Protein AF-A0A9D5QMK3-F1 (afdb_monomer)

Nearest PDB structures (foldseek):
  8wwy-assembly2_D  TM=7.711E-01  e=1.111E-04  Mus musculus
  4zgi-assembly1_A-2  TM=7.295E-01  e=1.798E-04  Homo sapiens
  6l9u-assembly1_A-2  TM=8.092E-01  e=8.947E-04  Mus musculus
  6l9v-assembly1_A  TM=8.114E-01  e=1.448E-03  Mus musculus

Mean predicted aligned error: 17.86 Å

Solvent-accessible surface area (backbone atoms only — not comparable to full-atom values): 13050 Å² total; per-residue (Å²): 130,73,63,58,43,46,31,31,39,85,87,78,60,49,78,42,82,39,75,60,53,95,69,48,68,81,36,70,48,66,37,90,86,76,67,52,71,40,54,41,75,77,40,49,77,53,85,81,78,89,69,93,75,79,84,82,82,90,76,85,82,82,90,81,82,85,86,82,88,83,90,82,85,85,86,87,87,84,90,77,85,82,76,90,79,79,81,82,77,67,93,85,67,82,69,87,76,72,45,36,27,37,37,30,74,83,80,68,49,73,45,78,47,59,84,38,83,37,30,33,15,28,61,51,95,88,34,86,30,80,41,60,41,84,47,89,83,58,75,64,39,39,40,59,34,37,34,40,39,31,44,67,49,100,84,68,48,82,44,39,34,38,30,43,67,46,77,89,56,64,72,33,26,51,69,86,42,77,64,50,56,91,44,74,43,78,55,58,72,72,42,41,38,40,44,71,70,47,44,31,28,38,43,69,111

Radius of gyration: 22.75 Å; Cα contacts (8 Å, |Δi|>4): 339; chains: 1; bounding box: 55×62×52 Å

Secondary structure (DSSP, 8-state):
--SEEEEE-TTT-PEEEEE--TTGGGSEEE-TTT--EEEGGGSEEP-------PPPPP-PPP----PPP---PPPP----PPPSS-PPPPTT---S---EEEEETTT--EEEPPSEEEEEEE--TT---SEEE--TT--SS-SS-EEEEEEE-TTS-EEEEEEESSTTPPP-EETTEEP-TT--EEE-TT-EEEETTEEEEEEE-

pLDDT: mean 74.18, std 22.31, range [26.72, 98.19]

Structure (mmCIF, N/CA/C/O backbone):
data_AF-A0A9D5QMK3-F1
#
_entry.id   AF-A0A9D5QMK3-F1
#
loop_
_atom_site.group_PDB
_atom_site.id
_atom_site.type_symbol
_atom_site.label_atom_id
_atom_site.label_alt_id
_atom_site.label_comp_id
_atom_site.label_asym_id
_atom_site.label_entity_id
_atom_site.label_seq_id
_atom_site.pdbx_PDB_ins_code
_atom_site.Cartn_x
_atom_site.Cartn_y
_atom_site.Cartn_z
_atom_site.occupancy
_atom_site.B_iso_or_equiv
_atom_site.auth_seq_id
_atom_site.auth_comp_id
_atom_site.auth_asym_id
_atom_site.auth_atom_id
_atom_site.pdbx_PDB_model_num
ATOM 1 N N . MET A 1 1 ? 30.215 -30.402 10.734 1.00 49.25 1 MET A N 1
ATOM 2 C CA . MET A 1 1 ? 29.641 -30.232 9.379 1.00 49.25 1 MET A CA 1
ATOM 3 C C . MET A 1 1 ? 28.370 -29.418 9.518 1.00 49.25 1 MET A C 1
ATOM 5 O O . MET A 1 1 ? 27.617 -29.691 10.443 1.00 49.25 1 MET A O 1
ATOM 9 N N . ASN A 1 2 ? 28.145 -28.417 8.666 1.00 59.44 2 ASN A N 1
ATOM 10 C CA . ASN A 1 2 ? 26.924 -27.612 8.738 1.00 59.44 2 ASN A CA 1
ATOM 11 C C . ASN A 1 2 ? 25.742 -28.468 8.264 1.00 59.44 2 ASN A C 1
ATOM 13 O O . ASN A 1 2 ? 25.716 -28.885 7.106 1.00 59.44 2 ASN A O 1
ATOM 17 N N . GLU A 1 3 ? 24.797 -28.748 9.164 1.00 76.25 3 GLU A N 1
ATOM 18 C CA . GLU A 1 3 ? 2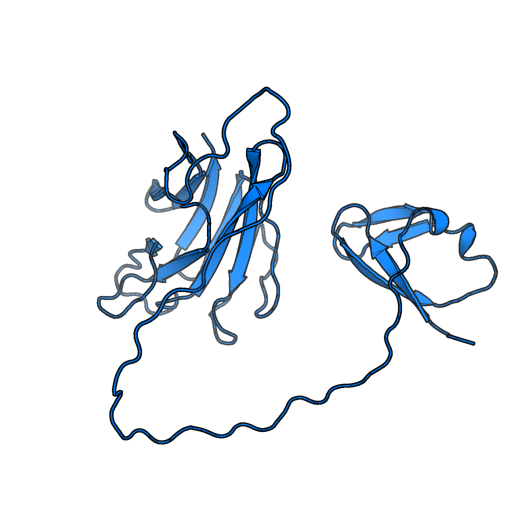3.597 -29.559 8.898 1.00 76.25 3 GLU A CA 1
ATOM 19 C C . GLU A 1 3 ? 22.624 -28.864 7.929 1.00 76.25 3 GLU A C 1
ATOM 21 O O . GLU A 1 3 ? 21.796 -29.514 7.293 1.00 76.25 3 GLU A O 1
ATOM 26 N N . PHE A 1 4 ? 22.762 -27.548 7.756 1.00 78.12 4 PHE A N 1
ATOM 27 C CA . PHE A 1 4 ? 21.916 -26.731 6.895 1.00 78.12 4 PHE A CA 1
ATOM 28 C C . PHE A 1 4 ? 22.755 -25.793 6.018 1.00 78.12 4 PHE A C 1
ATOM 30 O O . PHE A 1 4 ? 23.781 -25.265 6.451 1.00 78.12 4 PHE A O 1
ATOM 37 N N . ILE A 1 5 ? 22.301 -25.579 4.784 1.00 82.31 5 ILE A N 1
ATOM 38 C CA . ILE A 1 5 ? 22.872 -24.680 3.777 1.00 82.31 5 ILE A CA 1
ATOM 39 C C . ILE A 1 5 ? 21.842 -23.591 3.480 1.00 82.31 5 ILE A C 1
ATOM 41 O O . ILE A 1 5 ? 20.661 -23.885 3.307 1.00 82.31 5 ILE A O 1
ATOM 45 N N . GLN A 1 6 ? 22.283 -22.335 3.397 1.00 82.56 6 GLN A N 1
ATOM 46 C CA . GLN A 1 6 ? 21.431 -21.221 2.988 1.00 82.56 6 GLN A CA 1
ATOM 47 C C . GLN A 1 6 ? 21.664 -20.867 1.518 1.00 82.56 6 GLN A C 1
ATOM 49 O O . GLN A 1 6 ? 22.776 -20.531 1.110 1.00 82.56 6 GLN A O 1
ATOM 54 N N . LYS A 1 7 ? 20.595 -20.919 0.725 1.00 83.88 7 LYS A N 1
ATOM 55 C CA . LYS A 1 7 ? 20.598 -20.632 -0.712 1.00 83.88 7 LYS A CA 1
ATOM 56 C C . LYS A 1 7 ? 19.618 -19.514 -1.038 1.00 83.88 7 LYS A C 1
ATOM 58 O O . LYS A 1 7 ? 18.516 -19.484 -0.505 1.00 83.88 7 LYS A O 1
ATOM 63 N N . LYS A 1 8 ? 19.972 -18.604 -1.941 1.00 82.25 8 LYS A N 1
ATOM 64 C CA . LYS A 1 8 ? 19.073 -17.537 -2.396 1.00 82.25 8 LYS A CA 1
ATOM 65 C C . LYS A 1 8 ? 18.265 -17.991 -3.613 1.00 82.25 8 LYS A C 1
ATOM 67 O O . LYS A 1 8 ? 18.840 -18.432 -4.607 1.00 82.25 8 LYS A O 1
ATOM 72 N N . CYS A 1 9 ? 16.944 -17.831 -3.561 1.00 81.62 9 CYS A N 1
ATOM 73 C CA . CYS A 1 9 ? 16.065 -18.075 -4.700 1.00 81.62 9 CYS A CA 1
ATOM 74 C C . CYS A 1 9 ? 16.403 -17.111 -5.858 1.00 81.62 9 CYS A C 1
ATOM 76 O O . CYS A 1 9 ? 16.433 -15.899 -5.628 1.00 81.62 9 CYS A O 1
ATOM 78 N N . PRO A 1 10 ? 16.602 -17.607 -7.094 1.00 78.50 10 PRO A N 1
ATOM 79 C CA . PRO A 1 10 ? 16.931 -16.761 -8.243 1.00 78.50 10 PRO A CA 1
ATOM 80 C C . PRO A 1 10 ? 15.839 -15.756 -8.627 1.00 78.50 10 PRO A C 1
ATOM 82 O O . PRO A 1 10 ? 16.165 -14.648 -9.038 1.00 78.50 10 PRO A O 1
ATOM 85 N N . THR A 1 11 ? 14.561 -16.116 -8.464 1.00 76.31 11 THR A N 1
ATOM 86 C CA . THR A 1 11 ? 13.443 -15.267 -8.918 1.00 76.31 11 THR A CA 1
ATOM 87 C C . THR A 1 11 ? 12.970 -14.293 -7.852 1.00 76.31 11 THR A C 1
ATOM 89 O O . THR A 1 11 ? 12.769 -13.122 -8.144 1.00 76.31 11 THR A O 1
ATOM 92 N N . CYS A 1 12 ? 12.789 -14.745 -6.607 1.00 65.06 12 CYS A N 1
ATOM 93 C CA . CYS A 1 12 ? 12.224 -13.891 -5.555 1.00 65.06 12 CYS A CA 1
ATOM 94 C C . CYS A 1 12 ? 13.244 -13.450 -4.501 1.00 65.06 12 CYS A C 1
ATOM 96 O O . CYS A 1 12 ? 12.904 -12.716 -3.579 1.00 65.06 12 CYS A O 1
ATOM 98 N N . GLY A 1 13 ? 14.488 -13.929 -4.581 1.00 76.31 13 GLY A N 1
ATOM 99 C CA . GLY A 1 13 ? 15.546 -13.551 -3.650 1.00 76.31 13 GLY A CA 1
ATOM 100 C C . GLY A 1 13 ? 15.394 -14.084 -2.222 1.00 76.31 13 GLY A C 1
ATOM 101 O O . GLY A 1 13 ? 16.212 -13.724 -1.378 1.00 76.31 13 GLY A O 1
ATOM 102 N N . ALA A 1 14 ? 14.396 -14.931 -1.945 1.00 77.56 14 ALA A N 1
ATOM 103 C CA . ALA A 1 14 ? 14.196 -15.541 -0.632 1.00 77.56 14 ALA A CA 1
ATOM 104 C C . ALA A 1 14 ? 15.400 -16.402 -0.226 1.00 77.56 14 ALA A C 1
ATOM 106 O O . ALA A 1 14 ? 15.934 -17.142 -1.052 1.00 77.56 14 ALA A O 1
ATOM 107 N N . ILE A 1 15 ? 15.805 -16.325 1.043 1.00 82.94 15 ILE A N 1
ATOM 108 C CA . ILE A 1 15 ? 16.847 -17.190 1.603 1.00 82.94 15 ILE A CA 1
ATOM 109 C C . ILE A 1 15 ? 16.185 -18.495 2.050 1.00 82.94 15 ILE A C 1
ATOM 111 O O . ILE A 1 15 ? 15.322 -18.501 2.923 1.00 82.94 15 ILE A O 1
ATOM 115 N N . LEU A 1 16 ? 16.580 -19.592 1.419 1.00 82.06 16 LEU A N 1
ATOM 116 C CA . LEU A 1 16 ? 16.107 -20.944 1.666 1.00 82.06 16 LEU A CA 1
ATOM 117 C C . LEU A 1 16 ? 17.115 -21.659 2.556 1.00 82.06 16 LEU A C 1
ATOM 119 O O . LEU A 1 16 ? 18.275 -21.806 2.174 1.00 82.06 16 LEU A O 1
ATOM 123 N N . THR A 1 17 ? 16.671 -22.116 3.723 1.00 83.00 17 THR A N 1
ATOM 124 C CA . THR A 1 17 ? 17.460 -22.988 4.598 1.00 83.00 17 THR A CA 1
ATOM 125 C C . THR A 1 17 ? 17.171 -24.435 4.218 1.00 83.00 17 THR A C 1
ATOM 127 O O . THR A 1 17 ? 16.063 -24.924 4.420 1.00 83.00 17 THR A O 1
ATOM 130 N N . ILE A 1 18 ? 18.156 -25.112 3.637 1.00 78.75 18 ILE A N 1
ATOM 131 C CA . ILE A 1 18 ? 18.031 -26.453 3.063 1.00 78.75 18 ILE A CA 1
ATOM 132 C C . ILE A 1 18 ? 18.914 -27.406 3.865 1.00 78.75 18 ILE A C 1
ATOM 134 O O . ILE A 1 18 ? 20.047 -27.066 4.196 1.00 78.75 18 ILE A O 1
ATOM 138 N N . ARG A 1 19 ? 18.424 -28.605 4.187 1.00 77.50 19 ARG A N 1
ATOM 139 C CA . ARG A 1 19 ? 19.219 -29.600 4.918 1.00 77.50 19 ARG A CA 1
ATOM 140 C C . ARG A 1 19 ? 20.364 -30.115 4.043 1.00 77.50 19 ARG A C 1
ATOM 142 O O . ARG A 1 19 ? 20.148 -30.477 2.894 1.00 77.50 19 ARG A O 1
ATOM 149 N N . ASN A 1 20 ? 21.576 -30.146 4.579 1.00 77.25 20 ASN A N 1
ATOM 150 C CA . ASN A 1 20 ? 22.763 -30.614 3.875 1.00 77.25 20 ASN A CA 1
ATOM 151 C C . ASN A 1 20 ? 22.777 -32.150 3.846 1.00 77.25 20 ASN A C 1
ATOM 153 O O . ASN A 1 20 ? 23.071 -32.787 4.856 1.00 77.25 20 ASN A O 1
ATOM 157 N N . GLN A 1 21 ? 22.419 -32.746 2.708 1.00 78.12 21 GLN A N 1
ATOM 158 C CA . GLN A 1 21 ? 22.391 -34.198 2.515 1.00 78.12 21 GLN A CA 1
ATOM 159 C C . GLN A 1 21 ? 23.262 -34.595 1.318 1.00 78.12 21 GLN A C 1
ATOM 161 O O . GLN A 1 21 ? 23.357 -33.863 0.328 1.00 78.12 21 GLN A O 1
ATOM 166 N N . ALA A 1 22 ? 23.904 -35.764 1.395 1.00 70.19 22 ALA A N 1
ATOM 167 C CA . ALA A 1 22 ? 24.699 -36.294 0.291 1.00 70.19 22 ALA A CA 1
ATOM 168 C C . ALA A 1 22 ? 23.817 -36.471 -0.960 1.00 70.19 22 ALA A C 1
ATOM 170 O O . ALA A 1 22 ? 22.744 -37.062 -0.885 1.00 70.19 22 ALA A O 1
ATOM 171 N N . GLY A 1 23 ? 24.252 -35.924 -2.100 1.00 68.31 23 GLY A N 1
ATOM 172 C CA . GLY A 1 23 ? 23.495 -35.958 -3.359 1.00 68.31 23 GLY A CA 1
ATOM 173 C C . GLY A 1 23 ? 22.561 -34.766 -3.611 1.00 68.31 23 GLY A C 1
ATOM 174 O O . GLY A 1 23 ? 21.977 -34.691 -4.689 1.00 68.31 23 GLY A O 1
ATOM 175 N N . ILE A 1 24 ? 22.464 -33.789 -2.698 1.00 71.62 24 ILE A N 1
ATOM 176 C CA . ILE A 1 24 ? 21.578 -32.619 -2.871 1.00 71.62 24 ILE A CA 1
ATOM 177 C C . ILE A 1 24 ? 21.921 -31.734 -4.078 1.00 71.62 24 ILE A C 1
ATOM 179 O O . ILE A 1 24 ? 21.080 -31.007 -4.588 1.00 71.62 24 ILE A O 1
ATOM 183 N N . GLN A 1 25 ? 23.148 -31.827 -4.587 1.00 68.19 25 GLN A N 1
ATOM 184 C CA . GLN A 1 25 ? 23.568 -31.104 -5.791 1.00 68.19 25 GLN A CA 1
ATOM 185 C C . GLN A 1 25 ? 22.768 -31.532 -7.038 1.00 68.19 25 GLN A C 1
ATOM 187 O O . GLN A 1 25 ? 22.618 -30.745 -7.967 1.00 68.19 25 GLN A O 1
ATOM 192 N N . ASN A 1 26 ? 22.200 -32.744 -7.036 1.00 71.19 26 ASN A N 1
ATOM 193 C CA . ASN A 1 26 ? 21.411 -33.281 -8.147 1.00 71.19 26 ASN A CA 1
ATOM 194 C C . ASN A 1 26 ? 19.897 -33.155 -7.924 1.00 71.19 26 ASN A C 1
ATOM 196 O O . ASN A 1 26 ? 19.119 -33.660 -8.732 1.00 71.19 26 ASN A O 1
ATOM 200 N N . THR A 1 27 ? 19.461 -32.517 -6.834 1.00 72.31 27 THR A N 1
ATOM 201 C CA . THR A 1 27 ? 18.039 -32.351 -6.532 1.00 72.31 27 THR A CA 1
ATOM 202 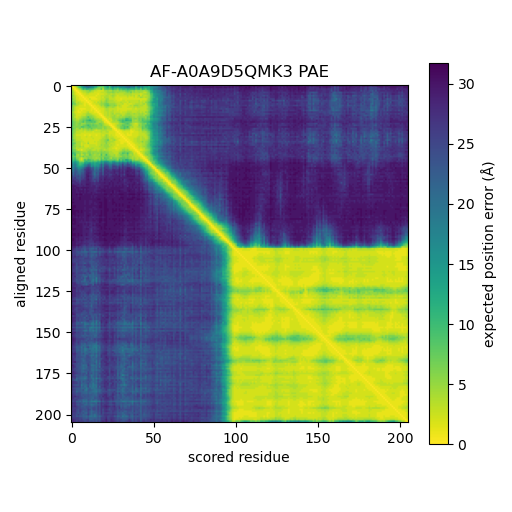C C . THR A 1 27 ? 17.548 -30.952 -6.886 1.00 72.31 27 THR A C 1
ATOM 204 O O . THR A 1 27 ? 18.305 -29.985 -7.027 1.00 72.31 27 THR A O 1
ATOM 207 N N . THR A 1 28 ? 16.236 -30.846 -7.064 1.00 79.00 28 THR A N 1
ATOM 208 C CA . THR A 1 28 ? 15.550 -29.575 -7.259 1.00 79.00 28 THR A CA 1
ATOM 209 C C . THR A 1 28 ? 14.990 -29.057 -5.943 1.00 79.00 28 THR A C 1
ATOM 211 O O . THR A 1 28 ? 14.493 -29.824 -5.121 1.00 79.00 28 THR A O 1
ATOM 214 N N . VAL A 1 29 ? 15.015 -27.742 -5.771 1.00 81.50 29 VAL A N 1
ATOM 215 C CA . VAL A 1 29 ? 14.504 -27.040 -4.598 1.00 81.50 29 VAL A CA 1
ATOM 216 C C . VAL A 1 29 ? 13.381 -26.114 -5.036 1.00 81.50 29 VAL A C 1
ATOM 218 O O . VAL A 1 29 ? 13.581 -25.211 -5.855 1.00 81.50 29 VAL A O 1
ATOM 221 N N . THR A 1 30 ? 12.201 -26.324 -4.465 1.00 79.88 30 THR A N 1
ATOM 222 C CA . THR A 1 30 ? 11.047 -25.448 -4.654 1.00 79.88 30 THR A CA 1
ATOM 223 C C . THR A 1 30 ? 11.096 -24.319 -3.639 1.00 79.88 30 THR A C 1
ATOM 225 O O . THR A 1 30 ? 11.227 -24.535 -2.434 1.00 79.88 30 THR A O 1
ATOM 228 N N . CYS A 1 31 ? 11.006 -23.087 -4.124 1.00 76.31 31 CYS A N 1
ATOM 229 C CA . CYS A 1 31 ? 10.925 -21.929 -3.256 1.00 76.31 31 CYS A CA 1
ATOM 230 C C . CYS A 1 31 ? 9.516 -21.848 -2.640 1.00 76.31 31 CYS A C 1
ATOM 232 O O . CYS A 1 31 ? 8.565 -21.675 -3.394 1.00 76.31 31 CYS A O 1
ATOM 234 N N . PRO A 1 32 ? 9.342 -21.873 -1.307 1.00 79.62 32 PRO A N 1
ATOM 235 C CA . PRO A 1 32 ? 8.023 -21.741 -0.681 1.00 79.62 32 PRO A CA 1
ATOM 236 C C . PRO A 1 32 ? 7.427 -20.332 -0.837 1.00 79.62 32 PRO A C 1
ATOM 238 O O . PRO A 1 32 ? 6.258 -20.120 -0.543 1.00 79.62 32 PRO A O 1
ATOM 241 N N . VAL A 1 33 ? 8.232 -19.356 -1.279 1.00 74.06 33 VAL A N 1
ATOM 242 C CA . VAL A 1 33 ? 7.802 -17.962 -1.459 1.00 74.06 33 VAL A CA 1
ATOM 243 C C . VAL A 1 33 ? 7.224 -17.728 -2.853 1.00 74.06 33 VAL A C 1
ATOM 245 O O . VAL A 1 33 ? 6.186 -17.093 -2.983 1.00 74.06 33 VAL A O 1
ATOM 248 N N 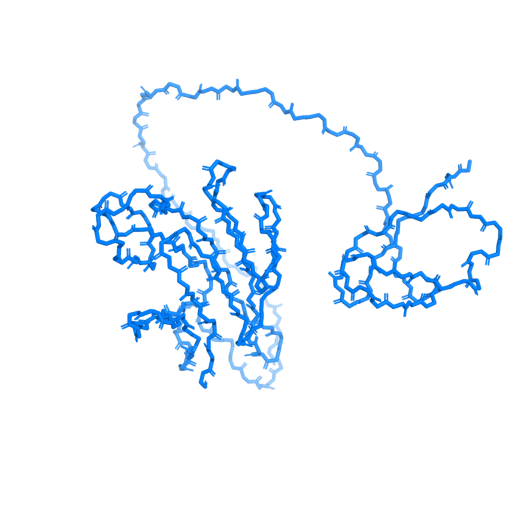. CYS A 1 34 ? 7.880 -18.231 -3.902 1.00 68.75 34 CYS A N 1
ATOM 249 C CA . CYS A 1 34 ? 7.430 -18.027 -5.285 1.00 68.75 34 CYS A CA 1
ATOM 250 C C . CYS A 1 34 ? 6.957 -19.302 -5.988 1.00 68.75 34 CYS A C 1
ATOM 252 O O . CYS A 1 34 ? 6.592 -19.233 -7.153 1.00 68.75 34 CYS A O 1
ATOM 254 N N . HIS A 1 35 ? 6.987 -20.452 -5.314 1.00 82.50 35 HIS A N 1
ATOM 255 C CA . HIS A 1 35 ? 6.612 -21.782 -5.821 1.00 82.50 35 HIS A CA 1
ATOM 256 C C . HIS A 1 35 ? 7.391 -22.279 -7.049 1.00 82.50 35 HIS A C 1
ATOM 258 O O . HIS A 1 35 ? 7.213 -23.411 -7.490 1.00 82.50 35 HIS A O 1
ATOM 264 N N . ASN A 1 36 ? 8.328 -21.484 -7.559 1.00 67.25 36 ASN A N 1
ATOM 265 C CA . ASN A 1 36 ? 9.223 -21.897 -8.624 1.00 67.25 36 ASN A CA 1
ATOM 266 C C . ASN A 1 36 ? 10.257 -22.900 -8.112 1.00 67.25 36 ASN A C 1
ATOM 268 O O . ASN A 1 36 ? 10.783 -22.783 -6.998 1.00 67.25 36 ASN A O 1
ATOM 272 N N . THR A 1 37 ? 10.572 -23.860 -8.971 1.00 79.94 37 THR A N 1
ATOM 273 C CA . THR A 1 37 ? 11.477 -24.969 -8.680 1.00 79.94 37 THR A CA 1
ATOM 274 C C . THR A 1 37 ? 12.766 -24.801 -9.473 1.00 79.94 37 THR A C 1
ATOM 276 O O . THR A 1 37 ? 12.718 -24.527 -10.669 1.00 79.94 37 THR A O 1
ATOM 279 N N . TYR A 1 38 ? 13.914 -24.953 -8.809 1.00 80.38 38 TYR A N 1
ATOM 280 C CA . TYR A 1 38 ? 15.231 -24.768 -9.430 1.00 80.38 38 TYR A CA 1
ATOM 281 C C . TYR A 1 38 ? 16.176 -25.915 -9.078 1.00 80.38 38 TYR A C 1
ATOM 283 O O . TYR A 1 38 ? 16.116 -26.415 -7.953 1.00 80.38 38 TYR A O 1
ATOM 291 N N . PRO A 1 39 ? 17.099 -26.296 -9.975 1.00 77.25 39 PRO A N 1
ATOM 292 C CA . PRO A 1 39 ? 18.224 -27.157 -9.627 1.00 77.25 39 PRO A CA 1
ATOM 293 C C . PRO A 1 39 ? 19.077 -26.517 -8.523 1.00 77.25 39 PRO A C 1
ATOM 295 O O . PRO A 1 39 ? 19.415 -25.333 -8.611 1.00 77.25 39 PRO A O 1
ATOM 298 N N . PHE A 1 40 ? 19.463 -27.288 -7.503 1.00 75.38 40 PHE A N 1
ATOM 299 C CA . PHE A 1 40 ? 20.234 -26.790 -6.355 1.00 75.38 40 PHE A CA 1
ATOM 300 C C . PHE A 1 40 ? 21.531 -26.069 -6.771 1.00 75.38 40 PHE A C 1
ATOM 302 O O . PHE A 1 40 ? 21.859 -25.013 -6.225 1.00 75.38 40 PHE A O 1
ATOM 309 N N . ILE A 1 41 ? 22.227 -26.582 -7.793 1.00 72.00 41 ILE A N 1
ATOM 310 C CA . ILE A 1 41 ? 23.466 -26.006 -8.350 1.00 72.00 41 ILE A CA 1
ATOM 311 C C . ILE A 1 41 ? 23.305 -24.591 -8.925 1.00 72.00 41 ILE A C 1
ATOM 313 O O . ILE A 1 41 ? 24.283 -23.857 -9.025 1.00 72.00 41 ILE A O 1
ATOM 317 N N . GLN A 1 42 ? 22.087 -24.186 -9.293 1.00 67.06 42 GLN A N 1
ATOM 318 C CA . GLN A 1 42 ? 21.811 -22.862 -9.862 1.00 67.06 42 GLN A CA 1
ATOM 319 C C . GLN A 1 42 ? 21.486 -21.815 -8.785 1.00 67.06 42 GLN A C 1
ATOM 321 O O . GLN A 1 42 ? 21.325 -20.632 -9.092 1.00 67.06 42 GLN A O 1
AT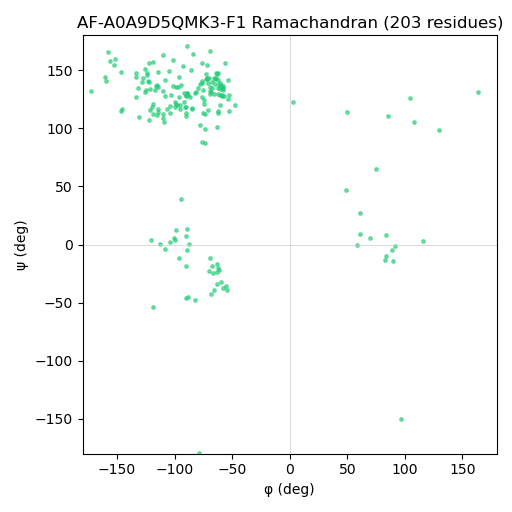OM 326 N N . MET A 1 43 ? 21.387 -22.221 -7.515 1.00 66.25 43 MET A N 1
ATOM 327 C CA . MET A 1 43 ? 21.099 -21.312 -6.411 1.00 66.25 43 MET A CA 1
ATOM 328 C C . MET A 1 43 ? 22.383 -20.726 -5.813 1.00 66.25 43 MET A C 1
ATOM 330 O O . MET A 1 43 ? 23.310 -21.452 -5.441 1.00 66.25 43 MET A O 1
ATOM 334 N N . LYS A 1 44 ? 22.409 -19.395 -5.659 1.00 76.56 44 LYS A N 1
ATOM 335 C CA . LYS A 1 44 ? 23.543 -18.672 -5.061 1.00 76.56 44 LYS A CA 1
ATOM 336 C C . LYS A 1 44 ? 23.656 -18.974 -3.567 1.00 76.56 44 LYS A C 1
ATOM 338 O O . LYS A 1 44 ? 22.661 -18.876 -2.847 1.00 76.56 44 LYS A O 1
ATOM 343 N N . ASP A 1 45 ? 24.863 -19.296 -3.113 1.00 74.56 45 ASP A N 1
ATOM 344 C CA . ASP A 1 45 ? 25.173 -19.457 -1.692 1.00 74.56 45 ASP A CA 1
ATOM 345 C C . ASP A 1 45 ? 25.079 -18.130 -0.943 1.00 74.56 45 ASP A C 1
ATOM 347 O O . ASP A 1 45 ? 25.505 -17.081 -1.433 1.00 74.56 45 ASP A O 1
ATOM 351 N N . VAL A 1 46 ? 24.524 -18.187 0.265 1.00 67.19 46 VAL A N 1
ATOM 352 C CA . VAL A 1 46 ? 24.573 -17.081 1.219 1.00 67.19 46 VAL A CA 1
ATOM 353 C C . VAL A 1 46 ? 25.689 -17.387 2.209 1.00 67.19 46 VAL A C 1
ATOM 355 O O . VAL A 1 46 ? 25.646 -18.396 2.912 1.00 67.19 46 VAL A O 1
ATOM 358 N N . ALA A 1 47 ? 26.708 -16.526 2.253 1.00 54.62 47 ALA A N 1
ATOM 359 C CA . ALA A 1 47 ? 27.779 -16.646 3.232 1.00 54.62 47 ALA A CA 1
ATOM 360 C C . ALA A 1 47 ? 27.192 -16.498 4.645 1.00 54.62 47 ALA A C 1
ATOM 362 O O . ALA A 1 47 ? 26.677 -15.440 5.009 1.00 54.62 47 ALA A O 1
ATOM 363 N N . VAL A 1 48 ? 27.254 -17.572 5.436 1.00 47.38 48 VAL A N 1
ATOM 364 C CA . VAL A 1 48 ? 26.837 -17.569 6.841 1.00 47.38 48 VAL A CA 1
ATOM 365 C C . VAL A 1 48 ? 27.899 -16.822 7.648 1.00 47.38 48 VAL A C 1
ATOM 367 O O . VAL A 1 48 ? 28.841 -17.416 8.168 1.00 47.38 48 VAL A O 1
ATOM 370 N N . SER A 1 49 ? 27.765 -15.502 7.756 1.00 39.84 49 SER A N 1
ATOM 371 C CA . SER A 1 49 ? 28.514 -14.717 8.741 1.00 39.84 49 SER A CA 1
ATOM 372 C C . SER A 1 49 ? 27.863 -14.928 10.104 1.00 39.84 49 SER A C 1
ATOM 374 O O . SER A 1 49 ? 26.942 -14.214 10.494 1.00 39.84 49 SER A O 1
ATOM 376 N N . GLY A 1 50 ? 28.303 -15.963 10.816 1.00 41.69 50 GLY A N 1
ATOM 377 C CA . GLY A 1 50 ? 27.835 -16.256 12.163 1.00 41.69 50 GLY A CA 1
ATOM 378 C C . GLY A 1 50 ? 28.192 -15.136 13.136 1.00 41.69 50 GLY A C 1
ATOM 379 O O . GLY A 1 50 ? 29.321 -15.086 13.609 1.00 41.69 50 GLY A O 1
ATOM 380 N N . ARG A 1 51 ? 27.225 -14.275 13.471 1.00 31.61 51 ARG A N 1
ATOM 381 C CA . ARG A 1 51 ? 27.107 -13.616 14.782 1.00 31.61 51 ARG A CA 1
ATOM 382 C C . ARG A 1 51 ? 25.632 -13.417 15.119 1.00 31.61 51 ARG A C 1
ATOM 384 O O . ARG A 1 51 ? 24.928 -12.658 14.461 1.00 31.61 51 ARG A O 1
ATOM 391 N N . VAL A 1 52 ? 25.194 -14.105 16.169 1.00 35.78 52 VAL A N 1
ATOM 392 C CA . VAL A 1 52 ? 23.961 -13.814 16.904 1.00 35.78 52 VAL A CA 1
ATOM 393 C C . VAL A 1 52 ? 24.091 -12.396 17.467 1.00 35.78 52 VAL A C 1
ATOM 395 O O . VAL A 1 52 ? 25.017 -12.128 18.228 1.00 35.78 52 VAL A O 1
ATOM 398 N N . GLN A 1 53 ? 23.193 -11.488 17.090 1.00 36.53 53 GLN A N 1
ATOM 399 C CA . GLN A 1 53 ? 22.981 -10.236 17.816 1.00 36.53 53 GLN A CA 1
ATOM 400 C C . GLN A 1 53 ? 21.567 -10.270 18.386 1.00 36.53 53 GLN A C 1
ATOM 402 O O . GLN A 1 53 ? 20.577 -10.272 17.657 1.00 36.53 53 GLN A O 1
ATOM 407 N N . THR A 1 54 ? 21.497 -10.369 19.708 1.00 36.78 54 THR A N 1
ATOM 408 C CA . THR A 1 54 ? 20.306 -10.099 20.508 1.00 36.78 54 THR A CA 1
ATOM 409 C C . THR A 1 54 ? 19.882 -8.631 20.343 1.00 36.78 54 THR A C 1
ATOM 411 O O . THR A 1 54 ? 20.742 -7.765 20.163 1.00 36.78 54 THR A O 1
ATOM 414 N N . PRO A 1 55 ? 18.576 -8.314 20.401 1.00 38.81 55 PRO A N 1
ATOM 415 C CA . PRO A 1 55 ? 18.116 -6.931 20.335 1.00 38.81 55 PRO A CA 1
ATOM 416 C C . PRO A 1 55 ? 18.544 -6.155 21.600 1.00 38.81 55 PRO A C 1
ATOM 418 O O . PRO A 1 55 ? 18.395 -6.679 22.707 1.00 38.81 55 PRO A O 1
ATOM 421 N N . PRO A 1 56 ? 19.074 -4.923 21.476 1.00 38.28 56 PRO A N 1
ATOM 422 C CA . PRO A 1 56 ? 19.418 -4.097 22.629 1.00 38.28 56 PRO A CA 1
ATOM 423 C C . PRO A 1 56 ? 18.156 -3.539 23.323 1.00 38.28 56 PRO A C 1
ATOM 425 O O . PRO A 1 56 ? 17.158 -3.257 22.656 1.00 38.28 56 PRO A O 1
ATOM 428 N N . PRO A 1 57 ? 18.181 -3.363 24.658 1.00 34.53 57 PRO A N 1
ATOM 429 C CA . PRO A 1 57 ? 17.033 -2.910 25.433 1.00 34.53 57 PRO A CA 1
ATOM 430 C C . PRO A 1 57 ? 16.736 -1.420 25.218 1.00 34.53 57 PRO A C 1
ATOM 432 O O . PRO A 1 57 ? 17.636 -0.585 25.126 1.00 34.53 57 PRO A O 1
ATOM 435 N N . HIS A 1 58 ? 15.440 -1.106 25.184 1.00 38.34 58 HIS A N 1
ATOM 436 C CA . HIS A 1 58 ? 14.888 0.241 25.097 1.00 38.34 58 HIS A CA 1
ATOM 437 C C . HIS A 1 58 ? 15.434 1.166 26.198 1.00 38.34 58 HIS A C 1
ATOM 439 O O . HIS A 1 58 ? 15.267 0.899 27.387 1.00 38.34 58 HIS A O 1
ATOM 445 N N . LYS A 1 59 ? 15.996 2.308 25.790 1.00 33.28 59 LYS A N 1
ATOM 446 C CA . LYS A 1 59 ? 16.076 3.522 26.610 1.00 33.28 59 LYS A CA 1
ATOM 447 C C . LYS A 1 59 ? 15.322 4.633 25.886 1.00 33.28 59 LYS A C 1
ATOM 449 O O . LYS A 1 59 ? 15.656 4.984 24.758 1.00 33.28 59 LYS A O 1
ATOM 454 N N . THR A 1 60 ? 14.281 5.145 26.525 1.00 40.94 60 THR A N 1
ATOM 455 C CA . THR A 1 60 ? 13.604 6.395 26.161 1.00 40.94 60 THR A CA 1
ATOM 456 C C . THR A 1 60 ? 14.558 7.576 26.358 1.00 40.94 60 THR A C 1
ATOM 458 O O . THR A 1 60 ? 15.227 7.610 27.393 1.00 40.94 60 THR A O 1
ATOM 461 N N . PRO A 1 61 ? 14.611 8.570 25.457 1.00 37.53 61 PRO A N 1
ATOM 462 C CA . PRO A 1 61 ? 15.168 9.868 25.790 1.00 37.53 61 PRO A CA 1
ATOM 463 C C . PRO A 1 61 ? 14.060 10.800 26.281 1.00 37.53 61 PRO A C 1
ATOM 465 O O . PRO A 1 61 ? 13.065 11.036 25.595 1.00 37.53 61 PRO A O 1
ATOM 468 N N . ASP A 1 62 ? 14.283 11.291 27.492 1.00 30.50 62 ASP A N 1
ATOM 469 C CA . ASP A 1 62 ? 13.609 12.420 28.114 1.00 30.50 62 ASP A CA 1
ATOM 470 C C . ASP A 1 62 ? 13.883 13.707 27.314 1.00 30.50 62 ASP A C 1
ATOM 472 O O . ASP A 1 62 ? 14.939 13.873 26.696 1.00 30.50 62 ASP A O 1
ATOM 476 N N . PHE A 1 63 ? 12.903 14.599 27.289 1.00 35.97 63 PHE A N 1
ATOM 477 C CA . PHE A 1 63 ? 12.873 15.801 26.467 1.00 35.97 63 PHE A CA 1
ATOM 478 C C . PHE A 1 63 ? 13.505 16.955 27.250 1.00 35.97 63 PHE A C 1
ATOM 480 O O . PHE A 1 63 ? 12.916 17.394 28.231 1.00 35.97 63 PHE A O 1
ATOM 487 N N . ASN A 1 64 ? 14.667 17.474 26.829 1.00 31.45 64 ASN A N 1
ATOM 488 C CA . ASN A 1 64 ? 15.060 18.863 27.106 1.00 31.45 64 ASN A CA 1
ATOM 489 C C . ASN A 1 64 ? 16.349 19.293 26.382 1.00 31.45 64 ASN A C 1
ATOM 491 O O . ASN A 1 64 ? 17.385 18.650 26.515 1.00 31.45 64 ASN A O 1
ATOM 495 N N . GLY A 1 65 ? 16.293 20.463 25.733 1.00 28.48 65 GLY A N 1
ATOM 496 C CA . GLY A 1 65 ? 17.448 21.362 25.613 1.00 28.48 65 GLY A CA 1
ATOM 497 C C . GLY A 1 65 ? 18.139 21.491 24.247 1.00 28.48 65 GLY A C 1
ATOM 498 O O . GLY A 1 65 ? 18.934 20.647 23.865 1.00 28.48 65 GLY A O 1
ATOM 499 N N . ALA A 1 66 ? 17.884 22.636 23.598 1.00 26.72 66 ALA A N 1
ATOM 500 C CA . ALA A 1 66 ? 18.819 23.497 22.853 1.00 26.72 66 ALA A CA 1
ATOM 501 C C . ALA A 1 66 ? 19.769 22.898 21.783 1.00 26.72 66 ALA A C 1
ATOM 503 O O . ALA A 1 66 ? 20.773 22.264 22.091 1.00 26.72 66 ALA A O 1
ATOM 504 N N . TYR A 1 67 ? 19.552 23.281 20.517 1.00 28.36 67 TYR A N 1
ATOM 505 C CA . TYR A 1 67 ? 20.560 23.192 19.451 1.00 28.36 67 TYR A CA 1
ATOM 506 C C . TYR A 1 67 ? 21.308 24.528 19.288 1.00 28.36 67 TYR A C 1
ATOM 508 O O . TYR A 1 67 ? 20.674 25.515 18.908 1.00 28.36 67 TYR A O 1
ATOM 516 N N . PRO A 1 68 ? 22.640 24.584 19.468 1.00 34.94 68 PRO A N 1
ATOM 517 C CA . PRO A 1 68 ? 23.492 25.543 18.782 1.00 34.94 68 PRO A CA 1
ATOM 518 C C . PRO A 1 68 ? 24.073 24.906 17.508 1.00 34.94 68 PRO A C 1
ATOM 520 O O . PRO A 1 68 ? 24.434 23.730 17.478 1.00 34.94 68 PRO A O 1
ATOM 523 N N . GLY A 1 69 ? 24.083 25.690 16.430 1.00 35.38 69 GLY A N 1
ATOM 524 C CA . GLY A 1 69 ? 24.397 25.244 15.075 1.00 35.38 69 GLY A CA 1
ATOM 525 C C . GLY A 1 69 ? 25.849 24.846 14.832 1.00 35.38 69 GLY A C 1
ATOM 526 O O . GLY A 1 69 ? 26.735 25.201 15.595 1.00 35.38 69 GLY A O 1
ATOM 527 N N . TYR A 1 70 ? 26.081 24.184 13.696 1.00 32.28 70 TYR A N 1
ATOM 528 C CA . TYR A 1 70 ? 27.363 24.201 12.999 1.00 32.28 70 TYR A CA 1
ATOM 529 C C . TYR A 1 70 ? 27.151 24.127 11.486 1.00 32.28 70 TYR A C 1
ATOM 531 O O . TYR A 1 70 ? 26.639 23.154 10.937 1.00 32.28 70 TYR A O 1
ATOM 539 N N . SER A 1 71 ? 27.575 25.202 10.834 1.00 37.56 71 SER A N 1
ATOM 540 C CA . SER A 1 71 ? 27.916 25.305 9.424 1.00 37.56 71 SER A CA 1
ATOM 541 C C . SER A 1 71 ? 29.220 24.550 9.167 1.00 37.56 71 SER A C 1
ATOM 543 O O . SER A 1 71 ? 30.157 24.698 9.948 1.00 37.56 71 SER A O 1
ATOM 545 N N . SER A 1 72 ? 29.312 23.808 8.062 1.00 37.97 72 SER A N 1
ATOM 546 C CA . SER A 1 72 ? 30.388 23.871 7.047 1.00 37.97 72 SER A CA 1
ATOM 547 C C . SER A 1 72 ? 30.378 22.618 6.161 1.00 37.97 72 SER A C 1
ATOM 549 O O . SER A 1 72 ? 30.270 21.487 6.627 1.00 37.97 72 SER A O 1
ATOM 551 N N . ALA A 1 73 ? 30.427 22.858 4.852 1.00 38.12 73 ALA A N 1
ATOM 552 C CA . ALA A 1 73 ? 30.446 21.858 3.791 1.00 38.12 73 ALA A CA 1
ATOM 553 C C . ALA A 1 73 ? 31.797 21.116 3.710 1.00 38.12 73 ALA A C 1
ATOM 555 O O . ALA A 1 73 ? 32.824 21.712 4.040 1.00 38.12 73 ALA A O 1
ATOM 556 N N . PRO A 1 74 ? 31.843 19.872 3.198 1.00 40.09 74 PRO A N 1
ATOM 557 C CA . PRO A 1 74 ? 33.101 19.228 2.842 1.00 40.09 74 PRO A CA 1
ATOM 558 C C . PRO A 1 74 ? 33.567 19.591 1.409 1.00 40.09 74 PRO A C 1
ATOM 560 O O . PRO A 1 74 ? 32.733 19.859 0.538 1.00 40.09 74 PRO A O 1
ATOM 563 N N . PRO A 1 75 ? 34.893 19.603 1.153 1.00 39.94 75 PRO A N 1
ATOM 564 C CA . PRO A 1 75 ? 35.500 20.023 -0.110 1.00 39.94 75 PRO A CA 1
ATOM 565 C C . PRO A 1 75 ? 35.550 18.914 -1.178 1.00 39.94 75 PRO A C 1
ATOM 567 O O . PRO A 1 75 ? 35.391 17.728 -0.900 1.00 39.94 75 PRO A O 1
ATOM 570 N N . ALA A 1 76 ? 35.784 19.345 -2.420 1.00 36.03 76 ALA A N 1
ATOM 571 C CA . ALA A 1 76 ? 35.787 18.552 -3.647 1.00 36.03 76 ALA A CA 1
ATOM 572 C C . ALA A 1 76 ? 37.152 17.923 -4.016 1.00 36.03 76 ALA A C 1
ATOM 574 O O . ALA A 1 76 ? 38.195 18.330 -3.508 1.00 36.03 76 ALA A O 1
ATOM 575 N N . SER A 1 77 ? 37.094 17.042 -5.032 1.00 40.53 77 SER A N 1
ATOM 576 C CA . SER A 1 77 ? 38.144 16.383 -5.851 1.00 40.53 77 SER A CA 1
ATOM 577 C C . SER A 1 77 ? 38.392 14.903 -5.495 1.00 40.53 77 SER A C 1
ATOM 579 O O . SER A 1 77 ? 38.593 14.555 -4.344 1.00 40.53 77 SER A O 1
ATOM 581 N N . SER A 1 78 ? 38.338 13.946 -6.431 1.00 38.06 78 SER A N 1
ATOM 582 C CA . SER A 1 78 ? 39.110 13.922 -7.680 1.00 38.06 78 SER A CA 1
ATOM 583 C C . SER A 1 78 ? 38.525 13.007 -8.787 1.00 38.06 78 SER A C 1
ATOM 585 O O . SER A 1 78 ? 38.010 11.922 -8.545 1.00 38.06 78 SER A O 1
ATOM 587 N N . ALA A 1 79 ? 38.633 13.544 -10.007 1.00 34.19 79 ALA A N 1
ATOM 588 C CA . ALA A 1 79 ? 38.625 13.015 -11.377 1.00 34.19 79 ALA A CA 1
ATOM 589 C C . ALA A 1 79 ? 38.401 11.512 -11.692 1.00 34.19 79 ALA A C 1
ATOM 591 O O . ALA A 1 79 ? 39.255 10.667 -11.437 1.00 34.19 79 ALA A O 1
ATOM 592 N N . VAL A 1 80 ? 37.362 11.250 -12.500 1.00 38.84 80 VAL A N 1
ATOM 593 C CA . VAL A 1 80 ? 37.332 10.199 -13.541 1.00 38.84 80 VAL A CA 1
ATOM 594 C C . VAL A 1 80 ? 36.935 10.883 -14.865 1.00 38.84 80 VAL A C 1
ATOM 596 O O . VAL A 1 80 ? 35.977 11.659 -14.855 1.00 38.84 80 VAL A O 1
ATOM 599 N N . PRO A 1 81 ? 37.645 10.675 -15.993 1.00 37.34 81 PRO A N 1
ATOM 600 C CA . PRO A 1 81 ? 37.315 11.333 -17.260 1.00 37.34 81 PRO A CA 1
ATOM 601 C C . PRO A 1 81 ? 35.997 10.797 -17.861 1.00 37.34 81 PRO A C 1
ATOM 603 O O . PRO A 1 81 ? 35.729 9.596 -17.767 1.00 37.34 81 PRO A O 1
ATOM 606 N N . PRO A 1 82 ? 35.165 11.644 -18.501 1.00 40.72 82 PRO A N 1
ATOM 607 C CA . PRO A 1 82 ? 33.870 11.224 -19.029 1.00 40.72 82 PRO A CA 1
ATOM 608 C C . PRO A 1 82 ? 34.012 10.416 -20.328 1.00 40.72 82 PRO A C 1
ATOM 610 O O . PRO A 1 82 ? 34.589 10.883 -21.311 1.00 40.72 82 PRO A O 1
ATOM 613 N N . ARG A 1 83 ? 33.407 9.220 -20.367 1.00 39.47 83 ARG A N 1
ATOM 614 C CA . ARG A 1 83 ? 32.983 8.602 -21.632 1.00 39.47 83 ARG A CA 1
ATOM 615 C C . ARG A 1 83 ? 31.823 9.428 -22.186 1.00 39.47 83 ARG A C 1
ATOM 617 O O . ARG A 1 83 ? 30.872 9.727 -21.471 1.00 39.47 83 ARG A O 1
ATOM 624 N N . GLN A 1 84 ? 31.935 9.814 -23.452 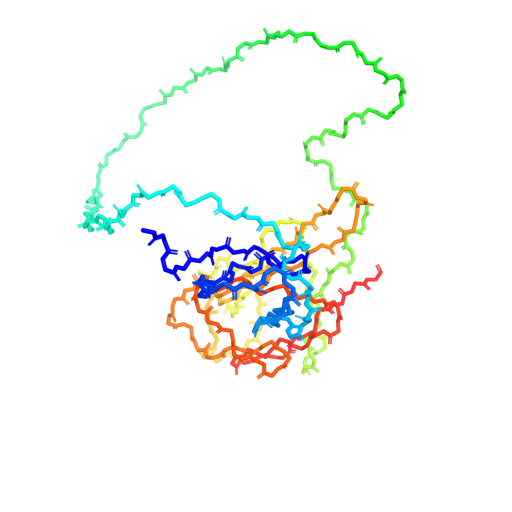1.00 44.69 84 GLN A N 1
ATOM 625 C CA . GLN A 1 84 ? 30.913 10.563 -24.173 1.00 44.69 84 GLN A CA 1
ATOM 626 C C . GLN A 1 84 ? 29.593 9.781 -24.202 1.00 44.69 84 GLN A C 1
ATOM 628 O O . GLN A 1 84 ? 29.573 8.620 -24.607 1.00 44.69 84 GLN A O 1
ATOM 633 N N . GLY A 1 85 ? 28.508 10.443 -23.798 1.00 48.69 85 GLY A N 1
ATOM 634 C CA . GLY A 1 85 ? 27.141 9.954 -23.961 1.00 48.69 85 GLY A CA 1
ATOM 635 C C . GLY A 1 85 ? 26.327 9.997 -22.672 1.00 48.69 85 GLY A C 1
ATOM 636 O O . GLY A 1 85 ? 26.356 9.052 -21.896 1.00 48.69 85 GLY A O 1
ATOM 637 N N . ILE A 1 86 ? 25.521 11.056 -22.545 1.00 43.16 86 ILE A N 1
ATOM 638 C CA . ILE A 1 86 ? 24.488 11.320 -21.526 1.00 43.16 86 ILE A CA 1
ATOM 639 C C . ILE A 1 86 ? 25.030 11.957 -20.225 1.00 43.16 86 ILE A C 1
ATOM 641 O O . ILE A 1 86 ? 25.715 11.297 -19.446 1.00 43.16 86 ILE A O 1
ATOM 645 N N . PRO A 1 87 ? 24.715 13.242 -19.947 1.00 40.66 87 PRO A N 1
ATOM 646 C CA . PRO A 1 87 ? 25.046 13.852 -18.664 1.00 40.66 87 PRO A CA 1
ATOM 647 C C . PRO A 1 87 ? 24.267 13.160 -17.529 1.00 40.66 87 PRO A C 1
ATOM 649 O O . PRO A 1 87 ? 23.088 12.839 -17.712 1.00 40.66 87 PRO A O 1
ATOM 652 N N . PRO A 1 88 ? 24.870 12.963 -16.341 1.00 45.84 88 PRO A N 1
ATOM 653 C CA . PRO A 1 88 ? 24.119 12.559 -15.160 1.00 45.84 88 PRO A CA 1
ATOM 654 C C . PRO A 1 88 ? 23.022 13.596 -14.894 1.00 45.84 88 PRO A C 1
ATOM 656 O O . PRO A 1 88 ? 2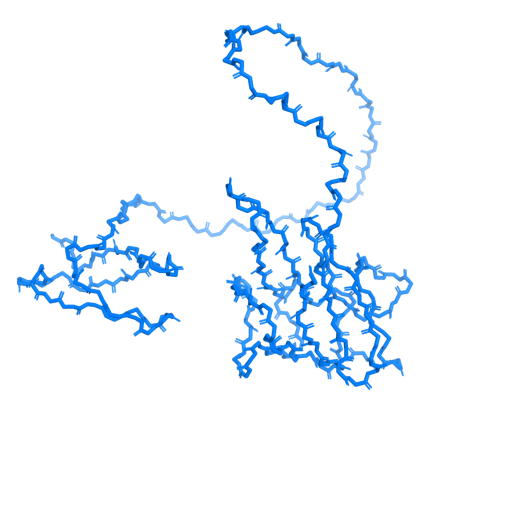3.301 14.796 -14.835 1.00 45.84 88 PRO A O 1
ATOM 659 N N . ARG A 1 89 ? 21.768 13.149 -14.756 1.00 47.69 89 ARG A N 1
ATOM 660 C CA . ARG A 1 89 ? 20.668 14.048 -14.390 1.00 47.69 89 ARG A CA 1
ATOM 661 C C . ARG A 1 89 ? 20.951 14.643 -13.002 1.00 47.69 89 ARG A C 1
ATOM 663 O O . ARG A 1 89 ? 21.324 13.888 -12.101 1.00 47.69 89 ARG A O 1
ATOM 670 N N . PRO A 1 90 ? 20.767 15.960 -12.799 1.00 35.94 90 PRO A N 1
ATOM 671 C CA . PRO A 1 90 ? 20.863 16.556 -11.475 1.00 35.94 90 PRO A CA 1
ATOM 672 C C . PRO A 1 90 ? 19.863 15.880 -10.531 1.00 35.94 90 PRO A C 1
ATOM 674 O O . PRO A 1 90 ? 18.693 15.705 -10.886 1.00 35.94 90 PRO A O 1
ATOM 677 N N . TYR A 1 91 ? 20.318 15.513 -9.332 1.00 35.91 91 TYR A N 1
ATOM 678 C CA . TYR A 1 91 ? 19.443 15.073 -8.247 1.00 35.91 91 TYR A CA 1
ATOM 679 C C . TYR A 1 91 ? 18.353 16.133 -8.029 1.00 35.91 91 TYR A C 1
ATOM 681 O O . TYR A 1 91 ? 18.657 17.268 -7.668 1.00 35.91 91 TYR A O 1
ATOM 689 N N . GLY A 1 92 ? 17.093 15.767 -8.287 1.00 43.78 92 GLY A N 1
ATOM 690 C CA . GLY A 1 92 ? 15.930 16.637 -8.077 1.00 43.78 92 GLY A CA 1
ATOM 691 C C . GLY A 1 92 ? 15.141 17.043 -9.325 1.00 43.78 92 GLY A C 1
ATOM 692 O O . GLY A 1 92 ? 14.170 17.780 -9.187 1.00 43.78 92 GLY A O 1
ATOM 693 N N . GLN A 1 93 ? 15.480 16.570 -10.529 1.00 39.16 93 GLN A N 1
ATOM 694 C CA . GLN A 1 93 ? 14.589 16.757 -11.683 1.00 39.16 93 GLN A CA 1
ATOM 695 C C . GLN A 1 93 ? 13.529 15.643 -11.733 1.00 39.16 93 GLN A C 1
ATOM 697 O O . GLN A 1 93 ? 13.906 14.480 -11.892 1.00 39.16 93 GLN A O 1
ATOM 702 N N . PRO A 1 94 ? 12.219 15.947 -11.626 1.00 37.22 94 PRO A N 1
ATOM 703 C CA . PRO A 1 94 ? 11.184 14.952 -11.865 1.00 37.22 94 PRO A CA 1
ATOM 704 C C . PRO A 1 94 ? 11.288 14.480 -13.318 1.00 37.22 94 PRO A C 1
ATOM 706 O O . PRO A 1 94 ? 11.082 15.243 -14.263 1.00 37.22 94 PRO A O 1
ATOM 709 N N . SER A 1 95 ? 11.656 13.214 -13.496 1.00 45.16 95 SER A N 1
ATOM 710 C CA . SER A 1 95 ? 11.518 12.509 -14.765 1.00 45.16 95 SER A CA 1
ATOM 711 C C . SER A 1 95 ? 10.069 12.642 -15.227 1.00 45.16 95 SER A C 1
ATOM 713 O O . SER A 1 95 ? 9.145 12.393 -14.453 1.00 45.16 95 SER A O 1
ATOM 715 N N . GLN A 1 96 ? 9.879 13.074 -16.470 1.00 44.75 96 GLN A N 1
ATOM 716 C CA . GLN A 1 96 ? 8.575 13.157 -17.115 1.00 44.75 96 GLN A CA 1
ATOM 717 C C . GLN A 1 96 ? 7.785 11.850 -16.912 1.00 44.75 96 GLN A C 1
ATOM 719 O O . GLN A 1 96 ? 8.241 10.790 -17.327 1.00 44.75 96 GLN A O 1
ATOM 724 N N . GLY A 1 97 ? 6.614 11.966 -16.274 1.00 46.19 97 GLY A N 1
ATOM 725 C CA . GLY A 1 97 ? 5.539 10.971 -16.294 1.00 46.19 97 GLY A CA 1
ATOM 726 C C . GLY A 1 97 ? 5.742 9.713 -15.450 1.00 46.19 97 GLY A C 1
ATOM 727 O O . GLY A 1 97 ? 5.763 8.614 -15.992 1.00 46.19 97 GLY A O 1
ATOM 728 N N . ASN A 1 98 ? 5.801 9.825 -14.119 1.00 57.88 98 ASN A N 1
ATOM 729 C CA . ASN A 1 98 ? 5.485 8.656 -13.291 1.00 57.88 98 ASN A CA 1
ATOM 730 C C . ASN A 1 98 ? 3.970 8.441 -13.324 1.00 57.88 98 ASN A C 1
ATOM 732 O O . ASN A 1 98 ? 3.223 9.117 -12.621 1.00 57.88 98 ASN A O 1
ATOM 736 N N . ASN A 1 99 ? 3.515 7.509 -14.155 1.00 77.88 99 ASN A N 1
ATOM 737 C CA . ASN A 1 99 ? 2.093 7.222 -14.343 1.00 77.88 99 ASN A CA 1
ATOM 738 C C . ASN A 1 99 ? 1.550 6.154 -13.378 1.00 77.88 99 ASN A C 1
ATOM 740 O O . ASN A 1 99 ? 0.468 5.610 -13.603 1.00 77.88 99 ASN A O 1
ATOM 744 N N . ALA A 1 100 ? 2.300 5.817 -12.327 1.00 90.50 100 ALA A N 1
ATOM 745 C CA . ALA A 1 100 ? 1.834 4.881 -11.318 1.00 90.50 100 ALA A CA 1
ATOM 746 C C . ALA A 1 100 ? 0.811 5.554 -10.403 1.00 90.50 100 ALA A C 1
ATOM 748 O O . ALA A 1 100 ? 1.031 6.656 -9.901 1.00 90.50 100 ALA A O 1
ATOM 749 N N . MET A 1 101 ? -0.306 4.885 -10.152 1.00 94.56 101 MET A N 1
ATOM 750 C CA . MET A 1 101 ? -1.330 5.372 -9.237 1.00 94.56 101 MET A CA 1
ATOM 751 C C . MET A 1 101 ? -2.095 4.218 -8.599 1.00 94.56 101 MET A C 1
ATOM 753 O O . MET A 1 101 ? -2.123 3.097 -9.106 1.00 94.56 101 MET A O 1
ATOM 757 N N . LEU A 1 102 ? -2.740 4.509 -7.477 1.00 96.56 102 LEU A N 1
ATOM 758 C CA . LEU A 1 102 ? -3.723 3.633 -6.860 1.00 96.56 102 LEU A CA 1
ATOM 759 C C . LEU A 1 102 ? -5.117 4.066 -7.306 1.00 96.56 102 LEU A C 1
ATOM 761 O O . LEU A 1 102 ? -5.484 5.228 -7.142 1.00 96.56 102 LEU A O 1
ATOM 765 N N . LEU A 1 103 ? -5.901 3.132 -7.834 1.00 95.75 103 LEU A N 1
ATOM 766 C CA . LEU A 1 103 ? -7.324 3.314 -8.100 1.00 95.75 103 LEU A CA 1
ATOM 767 C C . LEU A 1 103 ? -8.127 2.701 -6.957 1.00 95.75 103 LEU A C 1
ATOM 769 O O . LEU A 1 103 ? -8.044 1.495 -6.725 1.00 95.75 103 LEU A O 1
ATOM 773 N N . ASN A 1 104 ? -8.935 3.502 -6.270 1.00 96.56 104 ASN A N 1
ATOM 774 C CA . ASN A 1 104 ? -9.916 2.981 -5.330 1.00 96.56 104 ASN A CA 1
ATOM 775 C C . ASN A 1 104 ? -11.094 2.392 -6.102 1.00 96.56 104 ASN A C 1
ATOM 777 O O . ASN A 1 104 ? -11.859 3.111 -6.736 1.00 96.56 104 ASN A O 1
ATOM 781 N N . GLN A 1 105 ? -11.272 1.078 -6.030 1.00 94.75 105 GLN A N 1
ATOM 782 C CA . GLN A 1 105 ? -12.306 0.386 -6.794 1.00 94.75 105 GLN A CA 1
ATOM 783 C C . GLN A 1 105 ? -13.725 0.758 -6.355 1.00 94.75 105 GLN A C 1
ATOM 785 O O . GLN A 1 105 ? -14.653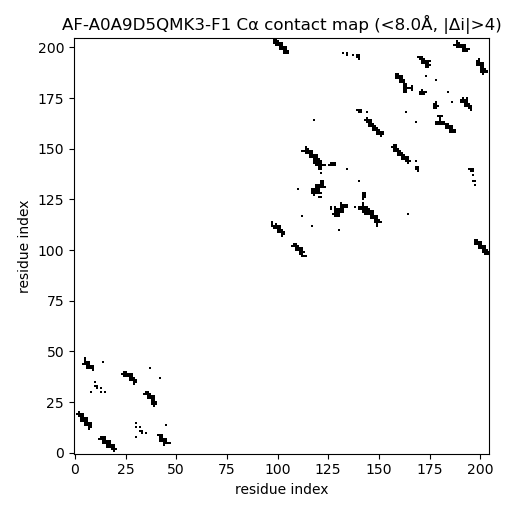 0.650 -7.152 1.00 94.75 105 GLN A O 1
ATOM 790 N N . ARG A 1 106 ? -13.910 1.204 -5.105 1.00 90.94 106 ARG A N 1
ATOM 791 C CA . ARG A 1 106 ? -15.231 1.586 -4.593 1.00 90.94 106 ARG A CA 1
ATOM 792 C C . ARG A 1 106 ? -15.605 3.006 -5.003 1.00 90.94 106 ARG A C 1
ATOM 794 O O . ARG A 1 106 ? -16.721 3.226 -5.451 1.00 90.94 106 ARG A O 1
ATOM 801 N N . THR A 1 107 ? -14.693 3.961 -4.823 1.00 93.06 107 THR A N 1
ATOM 802 C CA . THR A 1 107 ? -14.974 5.392 -5.048 1.00 93.06 107 THR A CA 1
ATOM 803 C C . THR A 1 107 ? -14.545 5.888 -6.425 1.00 93.06 107 THR A C 1
ATOM 805 O O . THR A 1 107 ? -14.907 6.995 -6.801 1.00 93.06 107 THR A O 1
ATOM 808 N N . GLN A 1 108 ? -13.770 5.093 -7.169 1.00 94.50 108 GLN A N 1
ATOM 809 C CA . GLN A 1 108 ? -13.111 5.471 -8.425 1.00 94.50 108 GLN A CA 1
ATOM 810 C C . GLN A 1 108 ? -12.101 6.624 -8.286 1.00 94.50 108 GLN A C 1
ATOM 812 O O . GLN A 1 108 ? -11.568 7.111 -9.285 1.00 94.50 108 GLN A O 1
ATOM 817 N N . GLU A 1 109 ? -11.780 7.032 -7.055 1.00 94.00 109 GLU A N 1
ATOM 818 C CA . GLU A 1 109 ? -10.732 8.011 -6.782 1.00 94.00 109 GLU A CA 1
ATOM 819 C C . GLU A 1 109 ? -9.358 7.454 -7.160 1.00 94.00 109 GLU A C 1
ATOM 821 O O . GLU A 1 109 ? -9.065 6.267 -6.977 1.00 94.00 109 GLU A O 1
ATOM 826 N N . ARG A 1 110 ? -8.505 8.337 -7.681 1.00 94.75 110 ARG A N 1
ATOM 827 C CA . ARG A 1 110 ? -7.160 8.009 -8.150 1.00 94.75 110 ARG A CA 1
ATOM 828 C C . ARG A 1 110 ? -6.135 8.754 -7.316 1.00 94.75 110 ARG A C 1
ATOM 830 O O . ARG A 1 110 ? -6.251 9.963 -7.135 1.00 94.75 110 ARG A O 1
ATOM 837 N N . TYR A 1 111 ? -5.114 8.040 -6.863 1.00 95.06 111 TYR A N 1
ATOM 838 C CA . TYR A 1 111 ? -4.039 8.602 -6.056 1.00 95.06 111 TYR A CA 1
ATOM 839 C C . TYR A 1 111 ? -2.698 8.365 -6.753 1.00 95.06 111 TYR A C 1
ATOM 841 O O . TYR A 1 111 ? -2.246 7.217 -6.795 1.00 95.06 111 TYR A O 1
ATOM 849 N N . PRO A 1 112 ? -2.068 9.402 -7.330 1.00 93.25 112 PRO A N 1
ATOM 850 C CA . PRO A 1 112 ? -0.768 9.251 -7.969 1.00 93.25 112 PRO A CA 1
ATOM 851 C C . PRO A 1 112 ? 0.285 8.819 -6.947 1.00 93.25 112 PRO A C 1
ATOM 853 O O . PRO A 1 112 ? 0.284 9.282 -5.806 1.00 93.25 112 PRO A O 1
ATOM 856 N N . LEU A 1 113 ? 1.181 7.932 -7.371 1.00 92.81 113 LEU A N 1
ATOM 857 C CA . LEU A 1 113 ? 2.332 7.502 -6.591 1.00 92.81 113 LEU A CA 1
ATOM 858 C C . LEU A 1 113 ? 3.583 8.226 -7.079 1.00 92.81 113 LEU A C 1
ATOM 860 O O . LEU A 1 113 ? 3.833 8.349 -8.279 1.00 92.81 113 LEU A O 1
ATOM 864 N N . LEU A 1 114 ? 4.389 8.684 -6.130 1.00 88.12 114 LEU A N 1
ATOM 865 C CA . LEU A 1 114 ? 5.688 9.284 -6.398 1.00 88.12 114 LEU A CA 1
ATOM 866 C C . LEU A 1 114 ? 6.780 8.214 -6.337 1.00 88.12 114 LEU A C 1
ATOM 868 O O . LEU A 1 114 ? 6.640 7.224 -5.620 1.00 88.12 114 LEU A O 1
ATOM 872 N N . ILE A 1 115 ? 7.891 8.431 -7.046 1.00 88.19 115 ILE A N 1
ATOM 873 C CA . ILE A 1 115 ? 9.115 7.655 -6.800 1.00 88.19 115 ILE A CA 1
ATOM 874 C C . ILE A 1 115 ? 9.545 7.872 -5.342 1.00 88.19 115 ILE A C 1
ATOM 876 O O . ILE A 1 115 ? 9.521 8.996 -4.838 1.00 88.19 115 ILE A O 1
ATOM 880 N N . GLY A 1 116 ? 9.946 6.790 -4.683 1.00 88.88 116 GLY A N 1
ATOM 881 C CA . GLY A 1 116 ? 10.242 6.734 -3.259 1.00 88.88 116 GLY A CA 1
ATOM 882 C C . GLY A 1 116 ? 9.060 6.220 -2.439 1.00 88.88 116 GLY A C 1
ATOM 883 O O . GLY A 1 116 ? 8.273 5.389 -2.893 1.00 88.88 116 GLY A O 1
ATOM 884 N N . SER A 1 117 ? 8.970 6.692 -1.199 1.00 90.88 117 SER A N 1
ATOM 885 C CA . SER A 1 117 ? 8.063 6.159 -0.183 1.00 90.88 117 SER A CA 1
ATOM 886 C C . SER A 1 117 ? 6.703 6.861 -0.171 1.00 90.88 117 SER A C 1
ATOM 888 O O . SER A 1 117 ? 6.591 8.050 0.139 1.00 90.88 117 SER A O 1
ATOM 890 N N . ASN A 1 118 ? 5.643 6.096 -0.427 1.00 96.50 118 ASN A N 1
ATOM 891 C CA . ASN A 1 118 ? 4.256 6.553 -0.382 1.00 96.50 118 ASN A CA 1
ATOM 892 C C . ASN A 1 118 ? 3.558 5.913 0.819 1.00 96.50 118 ASN A C 1
ATOM 894 O O . ASN A 1 118 ? 3.350 4.704 0.856 1.00 96.50 118 ASN A O 1
ATOM 898 N N . ILE A 1 119 ? 3.202 6.716 1.812 1.00 97.44 119 ILE A N 1
ATOM 899 C CA . ILE A 1 119 ? 2.438 6.309 2.985 1.00 97.44 119 ILE A CA 1
ATOM 900 C C . ILE A 1 119 ? 0.954 6.492 2.673 1.00 97.44 119 ILE A C 1
ATOM 902 O O . ILE A 1 119 ? 0.476 7.606 2.454 1.00 97.44 119 ILE A O 1
ATOM 906 N N . ILE A 1 120 ? 0.226 5.384 2.707 1.00 98.12 120 ILE A N 1
ATOM 907 C CA . ILE A 1 120 ? -1.210 5.295 2.496 1.00 98.12 120 ILE A CA 1
ATOM 908 C C . ILE A 1 120 ? -1.901 5.131 3.846 1.00 98.12 120 ILE A C 1
ATOM 910 O O . ILE A 1 120 ? -1.565 4.259 4.658 1.00 98.12 120 ILE A O 1
ATOM 914 N N . GLY A 1 121 ? -2.895 5.974 4.090 1.00 96.94 121 GLY A N 1
ATOM 915 C CA . GLY A 1 121 ? -3.560 6.068 5.380 1.00 96.94 121 GLY A CA 1
ATOM 916 C C . GLY A 1 121 ? -4.952 6.669 5.281 1.00 96.94 121 GLY A C 1
ATOM 917 O O . GLY A 1 121 ? -5.317 7.258 4.264 1.00 96.94 121 GLY A O 1
ATOM 918 N N . ARG A 1 122 ? -5.747 6.533 6.345 1.00 96.44 122 ARG A N 1
ATOM 919 C CA . ARG A 1 122 ? -7.021 7.253 6.440 1.00 96.44 122 ARG A CA 1
ATOM 920 C C . ARG A 1 122 ? -6.777 8.759 6.499 1.00 96.44 122 ARG A C 1
ATOM 922 O O . ARG A 1 122 ? -5.813 9.221 7.116 1.00 96.44 122 ARG A O 1
ATOM 929 N N . TYR A 1 123 ? -7.702 9.527 5.942 1.00 93.69 123 TYR A N 1
ATOM 930 C CA . TYR A 1 123 ? -7.697 10.975 6.054 1.00 93.69 123 TYR A CA 1
ATOM 931 C C . TYR A 1 123 ? -7.792 11.416 7.524 1.00 93.69 123 TYR A C 1
ATOM 933 O O . TYR A 1 123 ? -8.649 10.969 8.285 1.00 93.69 123 TYR A O 1
ATOM 941 N N . SER A 1 124 ? -6.873 12.291 7.933 1.00 91.62 124 SER A N 1
ATOM 942 C CA . SER A 1 124 ? -6.832 12.935 9.248 1.00 91.62 124 SER A CA 1
ATOM 943 C C . SER A 1 124 ? -5.955 14.181 9.153 1.00 91.62 124 SER A C 1
ATOM 945 O O . SER A 1 124 ? -4.924 14.158 8.471 1.00 91.62 124 SER A O 1
ATOM 947 N N . ALA A 1 125 ? -6.318 15.245 9.874 1.00 88.88 125 ALA A N 1
ATOM 948 C CA . ALA A 1 125 ? -5.510 16.467 9.951 1.00 88.88 125 ALA A CA 1
ATOM 949 C C . ALA A 1 125 ? -4.096 16.179 10.487 1.00 88.88 125 ALA A C 1
ATOM 951 O O . ALA A 1 125 ? -3.113 16.703 9.982 1.00 88.88 125 ALA A O 1
ATOM 952 N N . SER A 1 126 ? -3.996 15.259 11.446 1.00 89.25 126 SER A N 1
ATOM 953 C CA . SER A 1 126 ? -2.740 14.802 12.050 1.00 89.25 126 SER A CA 1
ATOM 954 C C . SER A 1 126 ? -2.073 13.608 11.353 1.00 89.25 126 SER A C 1
ATOM 956 O O . SER A 1 126 ? -1.137 13.046 11.909 1.00 89.25 126 SER A O 1
ATOM 958 N N . SER A 1 127 ? -2.571 13.162 10.193 1.00 90.12 127 SER A N 1
ATOM 959 C CA . SER A 1 127 ? -1.936 12.063 9.447 1.00 90.12 127 SER A CA 1
ATOM 960 C C . SER A 1 127 ? -0.728 12.570 8.661 1.00 90.12 127 SER A C 1
ATOM 962 O O . SER A 1 127 ? -0.837 13.583 7.956 1.00 90.12 127 SER A O 1
ATOM 964 N N . SER A 1 128 ? 0.378 11.828 8.732 1.00 90.12 128 SER A N 1
ATOM 965 C CA . SER A 1 128 ? 1.572 12.036 7.903 1.00 90.12 128 SER A CA 1
ATOM 966 C C . SER A 1 128 ? 1.513 11.299 6.559 1.00 90.12 128 SER A C 1
ATOM 968 O O . SER A 1 128 ? 2.444 11.410 5.763 1.00 90.12 128 SER A O 1
ATOM 970 N N . ALA A 1 129 ? 0.425 10.569 6.278 1.00 91.62 129 ALA A N 1
ATOM 971 C CA . ALA A 1 129 ? 0.222 9.907 4.996 1.00 91.62 129 ALA A CA 1
ATOM 972 C C . ALA A 1 129 ? 0.187 10.927 3.855 1.00 91.62 129 ALA A C 1
ATOM 974 O O . ALA A 1 129 ? -0.500 11.948 3.933 1.00 91.62 129 ALA A O 1
ATOM 975 N N . ASN A 1 130 ? 0.905 10.626 2.778 1.00 91.31 130 ASN A N 1
ATOM 976 C CA . ASN A 1 130 ? 0.891 11.419 1.552 1.00 91.31 130 ASN A CA 1
ATOM 977 C C . ASN A 1 130 ? -0.201 10.939 0.578 1.00 91.31 130 ASN A C 1
ATOM 979 O O . ASN A 1 130 ? -0.674 11.730 -0.232 1.00 91.31 130 ASN A O 1
ATOM 983 N N . VAL A 1 131 ? -0.709 9.713 0.746 1.00 95.19 131 VAL A N 1
ATOM 984 C CA . VAL A 1 131 ? -1.966 9.248 0.143 1.00 95.19 131 VAL A CA 1
ATOM 985 C C . VAL A 1 131 ? -3.023 9.093 1.237 1.00 95.19 131 VAL A C 1
ATOM 987 O O . VAL A 1 131 ? -2.997 8.148 2.030 1.00 95.19 131 VAL A O 1
ATOM 990 N N . LYS A 1 132 ? -3.967 10.036 1.285 1.00 95.50 132 LYS A N 1
ATOM 991 C CA . LYS A 1 132 ? -5.019 10.091 2.309 1.00 95.50 132 LYS A CA 1
ATOM 992 C C . LYS A 1 132 ? -6.352 9.616 1.739 1.00 95.50 132 LYS A C 1
ATOM 994 O O . LYS A 1 132 ? -6.949 10.295 0.912 1.00 95.50 132 LYS A O 1
ATOM 999 N N . ILE A 1 133 ? -6.834 8.477 2.223 1.00 95.25 133 ILE A N 1
ATOM 1000 C CA . ILE A 1 133 ? -8.102 7.877 1.802 1.00 95.25 133 ILE A CA 1
ATOM 1001 C C . ILE A 1 133 ? -9.234 8.394 2.683 1.00 95.25 133 ILE A C 1
ATOM 1003 O O . ILE A 1 133 ? -9.169 8.293 3.912 1.00 95.25 133 ILE A O 1
ATOM 1007 N N . ASN A 1 134 ? -10.299 8.907 2.072 1.00 93.81 134 ASN A N 1
ATOM 1008 C CA . ASN A 1 134 ? -11.510 9.251 2.804 1.00 93.81 134 ASN A CA 1
ATOM 1009 C C . ASN A 1 134 ? -12.263 7.971 3.210 1.00 93.81 134 ASN A C 1
ATOM 1011 O O . ASN A 1 134 ? -12.786 7.247 2.368 1.00 93.81 134 ASN A O 1
ATOM 1015 N N . THR A 1 135 ? -12.313 7.687 4.512 1.00 92.88 135 THR A N 1
ATOM 1016 C CA . THR A 1 135 ? -12.975 6.498 5.074 1.00 92.88 135 THR A CA 1
ATOM 1017 C C . THR A 1 135 ? -14.379 6.787 5.613 1.00 92.88 135 THR A C 1
ATOM 1019 O O . THR A 1 135 ? -14.926 5.975 6.359 1.00 92.88 135 THR A O 1
ATOM 1022 N N . GLY A 1 136 ? -14.959 7.957 5.312 1.00 89.81 136 GLY A N 1
ATOM 1023 C CA . GLY A 1 136 ? -16.273 8.355 5.832 1.00 89.81 136 GLY A CA 1
ATOM 1024 C C . GLY A 1 136 ? -16.322 8.448 7.362 1.00 89.81 136 GLY A C 1
ATOM 1025 O O . GLY A 1 136 ? -17.365 8.219 7.962 1.00 89.81 136 GLY A O 1
ATOM 1026 N N . GLY A 1 137 ? -15.179 8.713 8.006 1.00 88.94 137 GLY A N 1
ATOM 1027 C CA . GLY A 1 137 ? -15.047 8.763 9.466 1.00 88.94 137 GLY A CA 1
ATOM 1028 C C . GLY A 1 137 ? -14.711 7.425 10.139 1.00 88.94 137 GLY A C 1
ATOM 1029 O O . GLY A 1 137 ? -14.434 7.414 11.338 1.00 88.94 137 GLY A O 1
ATOM 1030 N N . SER A 1 138 ? -14.663 6.307 9.401 1.00 93.06 138 SER A N 1
ATOM 1031 C CA . SER A 1 138 ? -14.244 5.013 9.959 1.00 93.06 138 SER A CA 1
ATOM 1032 C C . SER A 1 138 ? -12.801 5.061 10.474 1.00 93.06 138 SER A C 1
ATOM 1034 O O . SER A 1 138 ? -11.894 5.594 9.823 1.00 93.06 138 SER A O 1
ATOM 1036 N N . LEU A 1 139 ? -12.587 4.467 11.653 1.00 93.69 139 LEU A N 1
ATOM 1037 C CA . LEU A 1 139 ? -11.288 4.397 12.324 1.00 93.69 139 LEU A CA 1
ATOM 1038 C C . LEU A 1 139 ? -10.582 3.042 12.145 1.00 93.69 139 LEU A C 1
ATOM 1040 O O . LEU A 1 139 ? -9.531 2.837 12.760 1.00 93.69 139 LEU A O 1
ATOM 1044 N N . LYS A 1 140 ? -11.123 2.126 11.327 1.00 94.81 140 LYS A N 1
ATOM 1045 C CA . LYS A 1 140 ? -10.537 0.791 11.123 1.00 94.81 140 LYS A CA 1
ATOM 1046 C C . LYS A 1 140 ? -9.211 0.878 10.369 1.00 94.81 140 LYS A C 1
ATOM 1048 O O . LYS A 1 140 ? -8.245 0.216 10.742 1.00 94.81 140 LYS A O 1
ATOM 1053 N N . MET A 1 141 ? -9.121 1.707 9.337 1.00 95.25 141 MET A N 1
ATOM 1054 C CA . MET A 1 141 ? -7.855 1.992 8.673 1.00 95.25 141 MET A CA 1
ATOM 1055 C C . MET A 1 141 ? -7.020 2.978 9.502 1.00 95.25 141 MET A C 1
ATOM 1057 O O . MET A 1 141 ? -7.533 3.948 10.057 1.00 95.25 141 MET A O 1
ATOM 1061 N N . SER A 1 142 ? -5.712 2.743 9.615 1.00 95.25 142 SER A N 1
ATOM 1062 C CA . SER A 1 142 ? -4.810 3.627 10.373 1.00 95.25 142 SER A CA 1
ATOM 1063 C C . SER A 1 142 ? -4.475 4.913 9.616 1.00 95.25 142 SER A C 1
ATOM 1065 O O . SER A 1 142 ? -4.546 4.944 8.392 1.00 95.25 142 SER A O 1
ATOM 1067 N N . ARG A 1 143 ? -4.095 5.974 10.347 1.00 94.94 143 ARG A N 1
ATOM 1068 C CA . ARG A 1 143 ? -3.631 7.253 9.767 1.00 94.94 143 ARG A CA 1
ATOM 1069 C C . ARG A 1 143 ? -2.393 7.082 8.888 1.00 94.94 143 ARG A C 1
ATOM 1071 O O . ARG A 1 143 ? -2.270 7.780 7.897 1.00 94.94 143 ARG A O 1
ATOM 1078 N N . GLU A 1 144 ? -1.542 6.127 9.242 1.00 96.31 144 GLU A N 1
ATOM 1079 C CA . GLU A 1 144 ? -0.430 5.592 8.465 1.00 96.31 144 GLU A CA 1
ATOM 1080 C C . GLU A 1 144 ? -0.588 4.072 8.536 1.00 96.31 144 GLU A C 1
ATOM 1082 O O . GLU A 1 144 ? -0.499 3.481 9.621 1.00 96.31 144 GLU A O 1
ATOM 1087 N N . HIS A 1 145 ? -0.963 3.441 7.425 1.00 97.38 145 HIS A N 1
ATOM 1088 C CA . HIS A 1 145 ? -1.377 2.039 7.428 1.00 97.38 145 HIS A CA 1
ATOM 1089 C C . HIS A 1 145 ? -0.468 1.176 6.560 1.00 97.38 145 HIS A C 1
ATOM 1091 O O . HIS A 1 145 ? 0.085 0.187 7.045 1.00 97.38 145 HIS A O 1
ATOM 1097 N N . LEU A 1 146 ? -0.295 1.581 5.304 1.00 98.19 146 LEU A N 1
ATOM 1098 C CA . LEU A 1 146 ? 0.491 0.880 4.301 1.00 98.19 146 LEU A CA 1
ATOM 1099 C C . LEU A 1 146 ? 1.568 1.820 3.758 1.00 98.19 146 LEU A C 1
ATOM 1101 O O . LEU A 1 146 ? 1.307 2.996 3.536 1.00 98.19 146 LEU A O 1
ATOM 1105 N N . LEU A 1 147 ? 2.760 1.295 3.523 1.00 97.25 147 LEU A N 1
ATOM 1106 C CA . LEU A 1 147 ? 3.836 1.944 2.792 1.00 97.25 147 LEU A CA 1
ATOM 1107 C C . LEU A 1 147 ? 3.988 1.241 1.443 1.00 97.25 147 LEU A C 1
ATOM 1109 O O . LEU A 1 147 ? 4.141 0.019 1.411 1.00 97.25 147 LEU A O 1
ATOM 1113 N N . ILE A 1 148 ? 3.970 2.005 0.354 1.00 97.62 148 ILE A N 1
ATOM 1114 C CA . ILE A 1 148 ? 4.357 1.550 -0.981 1.00 97.62 148 ILE A CA 1
ATOM 1115 C C . ILE A 1 148 ? 5.614 2.304 -1.401 1.00 97.62 148 ILE A C 1
ATOM 1117 O O . ILE A 1 148 ? 5.582 3.517 -1.612 1.00 97.62 148 ILE A O 1
ATOM 1121 N N . ASP A 1 149 ? 6.710 1.570 -1.543 1.00 94.12 149 ASP A N 1
ATOM 1122 C CA . ASP A 1 149 ? 7.939 2.087 -2.132 1.00 94.12 149 ASP A CA 1
ATOM 1123 C C . ASP A 1 149 ? 7.910 1.870 -3.646 1.00 94.12 149 ASP A C 1
ATOM 1125 O O . ASP A 1 149 ? 7.638 0.761 -4.115 1.00 94.12 149 ASP A O 1
ATOM 1129 N N . VAL A 1 150 ? 8.197 2.935 -4.394 1.00 93.00 150 VAL A N 1
ATOM 1130 C CA . VAL A 1 150 ? 8.302 2.948 -5.855 1.00 93.00 150 VAL A CA 1
ATOM 1131 C C . VAL A 1 150 ? 9.747 3.243 -6.231 1.00 93.00 150 VAL A C 1
ATOM 1133 O O . VAL A 1 150 ? 10.252 4.328 -5.954 1.00 93.00 150 VAL A O 1
ATOM 1136 N N . ASN A 1 151 ? 10.416 2.301 -6.881 1.00 87.62 151 ASN A N 1
ATOM 1137 C CA . ASN A 1 151 ? 11.800 2.451 -7.323 1.00 87.62 151 ASN A CA 1
ATOM 1138 C C . ASN A 1 151 ? 11.902 2.264 -8.834 1.00 87.62 151 ASN A C 1
ATOM 1140 O O . ASN A 1 151 ? 11.072 1.591 -9.435 1.00 87.62 151 ASN A O 1
ATOM 1144 N N . THR A 1 152 ? 12.937 2.831 -9.443 1.00 82.69 152 THR A N 1
ATOM 1145 C CA . THR A 1 152 ? 13.291 2.559 -10.840 1.00 82.69 152 THR A CA 1
ATOM 1146 C C . THR A 1 152 ? 14.422 1.541 -10.895 1.00 82.69 152 THR A C 1
ATOM 1148 O O . THR A 1 152 ? 15.396 1.663 -10.149 1.00 82.69 152 THR A O 1
ATOM 1151 N N . ASP A 1 153 ? 14.323 0.559 -11.780 1.00 78.62 153 ASP A N 1
ATOM 1152 C CA . ASP A 1 153 ? 15.422 -0.356 -12.069 1.00 78.62 153 ASP A CA 1
ATOM 1153 C C . ASP A 1 153 ? 16.473 0.269 -13.007 1.00 78.62 153 ASP A C 1
ATOM 1155 O O . ASP A 1 153 ? 16.367 1.424 -13.428 1.00 78.62 153 ASP A O 1
ATOM 1159 N N . ALA A 1 154 ? 17.513 -0.504 -13.337 1.00 76.31 154 ALA A N 1
ATOM 1160 C CA . ALA A 1 154 ? 18.605 -0.064 -14.208 1.00 76.31 154 ALA A CA 1
ATOM 1161 C C . ALA A 1 154 ? 18.168 0.267 -15.650 1.00 76.31 154 ALA A C 1
ATOM 1163 O O . ALA A 1 154 ? 18.910 0.931 -16.372 1.00 76.31 154 ALA A O 1
ATOM 1164 N N . TYR A 1 155 ? 16.984 -0.185 -16.064 1.00 80.06 155 TYR A N 1
ATOM 1165 C CA . TYR A 1 155 ? 16.398 0.032 -17.385 1.00 80.06 155 TYR A CA 1
ATOM 1166 C C . TYR A 1 155 ? 15.283 1.091 -17.363 1.00 80.06 155 TYR A C 1
ATOM 1168 O O . TYR A 1 155 ? 14.678 1.363 -18.397 1.00 80.06 155 TYR A O 1
ATOM 1176 N N . GLY A 1 156 ? 15.019 1.707 -16.204 1.00 75.75 156 GLY A N 1
ATOM 1177 C CA . GLY A 1 156 ? 13.957 2.695 -16.017 1.00 75.75 156 GLY A CA 1
ATOM 1178 C C . GLY A 1 156 ? 12.571 2.096 -15.752 1.00 75.75 156 GLY A C 1
ATOM 1179 O O . GLY A 1 156 ? 11.595 2.841 -15.710 1.00 75.75 156 GLY A O 1
ATOM 1180 N N . GLY A 1 157 ? 12.465 0.781 -15.551 1.00 81.31 157 GLY A N 1
ATOM 1181 C CA . GLY A 1 157 ? 11.228 0.105 -15.167 1.00 81.31 157 GLY A CA 1
ATOM 1182 C C . GLY A 1 157 ? 10.842 0.394 -13.716 1.00 81.31 157 GLY A C 1
ATOM 1183 O O . GLY A 1 157 ? 11.703 0.471 -12.840 1.00 81.31 157 GLY A O 1
ATOM 1184 N N . LEU A 1 158 ? 9.543 0.547 -13.446 1.00 84.44 158 LEU A N 1
ATOM 1185 C CA . LEU A 1 158 ? 9.042 0.779 -12.090 1.00 84.44 158 LEU A CA 1
ATOM 1186 C C . LEU A 1 158 ? 8.902 -0.535 -11.314 1.00 84.44 15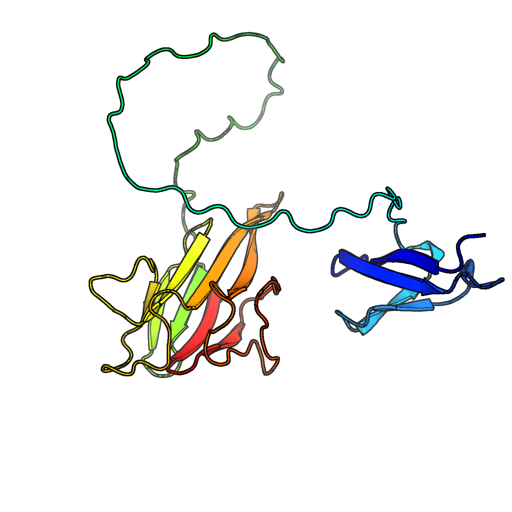8 LEU A C 1
ATOM 1188 O O . LEU A 1 158 ? 8.272 -1.489 -11.768 1.00 84.44 158 LEU A O 1
ATOM 1192 N N . GLN A 1 159 ? 9.448 -0.548 -10.104 1.00 87.81 159 GLN A N 1
ATOM 1193 C CA . GLN A 1 159 ? 9.332 -1.621 -9.128 1.00 87.81 159 GLN A CA 1
ATOM 1194 C C . GLN A 1 159 ? 8.564 -1.126 -7.911 1.00 87.81 159 GLN A C 1
ATOM 1196 O O . GLN A 1 159 ? 8.833 -0.041 -7.394 1.00 87.81 159 GLN A O 1
ATOM 1201 N N . PHE A 1 160 ? 7.639 -1.950 -7.429 1.00 92.44 160 PHE A N 1
ATOM 1202 C CA . PHE A 1 160 ? 6.743 -1.596 -6.338 1.00 92.44 160 PHE A CA 1
ATOM 1203 C C . PHE A 1 160 ? 6.845 -2.624 -5.220 1.00 92.44 160 PHE A C 1
ATOM 1205 O O . PHE A 1 160 ? 6.757 -3.831 -5.456 1.00 92.44 160 PHE A O 1
ATOM 1212 N N . THR A 1 161 ? 6.973 -2.154 -3.984 1.00 91.31 161 THR A N 1
ATOM 1213 C CA . THR A 1 161 ? 6.905 -3.013 -2.797 1.00 91.31 161 THR A CA 1
ATOM 1214 C C . THR A 1 161 ? 5.974 -2.423 -1.759 1.00 91.31 161 THR A C 1
ATOM 1216 O O . THR A 1 161 ? 6.076 -1.243 -1.443 1.00 91.31 161 THR A O 1
ATOM 1219 N N . ALA A 1 162 ? 5.108 -3.255 -1.192 1.00 94.19 162 ALA A N 1
ATOM 1220 C CA . ALA A 1 162 ? 4.156 -2.891 -0.155 1.00 94.19 162 ALA A CA 1
ATOM 1221 C C . ALA A 1 162 ? 4.559 -3.475 1.208 1.00 94.19 162 ALA A C 1
ATOM 1223 O O . ALA A 1 162 ? 5.023 -4.613 1.297 1.00 94.19 162 ALA A O 1
ATOM 1224 N N . SER A 1 163 ? 4.367 -2.713 2.282 1.00 92.88 163 SER A N 1
ATOM 1225 C CA . SER A 1 163 ? 4.607 -3.155 3.662 1.00 92.88 163 SER A CA 1
ATOM 1226 C C . SER A 1 163 ? 3.715 -2.409 4.652 1.00 92.88 163 SER A C 1
ATOM 1228 O O . SER A 1 163 ? 3.272 -1.298 4.377 1.00 92.88 163 SER A O 1
ATOM 1230 N N . LEU A 1 164 ? 3.426 -3.004 5.811 1.00 94.31 164 LEU A N 1
ATOM 1231 C CA . LEU A 1 164 ? 2.672 -2.312 6.862 1.00 94.31 164 LEU A CA 1
ATOM 1232 C C . LEU A 1 164 ? 3.558 -1.302 7.596 1.00 94.31 164 LEU A C 1
ATOM 1234 O O . LEU A 1 164 ? 4.692 -1.615 7.955 1.00 94.31 164 LEU A O 1
ATOM 1238 N N . CYS A 1 165 ? 3.015 -0.122 7.900 1.00 91.06 165 CYS A N 1
ATOM 1239 C CA . CYS A 1 165 ? 3.753 0.916 8.627 1.00 91.06 165 CYS A CA 1
ATOM 1240 C C . CYS A 1 165 ? 4.006 0.563 10.105 1.00 91.06 165 CYS A C 1
ATOM 1242 O O . CYS A 1 165 ? 4.911 1.122 10.718 1.00 91.06 165 CYS A O 1
ATOM 1244 N N . LYS A 1 166 ? 3.197 -0.325 10.701 1.00 87.75 166 LYS A N 1
ATOM 1245 C CA . LYS A 1 166 ? 3.250 -0.675 12.132 1.00 87.75 166 LYS A CA 1
ATOM 1246 C C . LYS A 1 166 ? 2.663 -2.071 12.408 1.00 87.75 166 LYS A C 1
ATOM 1248 O O . LYS A 1 166 ? 1.852 -2.541 11.610 1.00 87.75 166 LYS A O 1
ATOM 1253 N N . PRO A 1 167 ? 3.025 -2.722 13.533 1.00 79.75 167 PRO A N 1
ATOM 1254 C CA . PRO A 1 167 ? 2.619 -4.101 13.833 1.00 79.75 167 PRO A CA 1
ATOM 1255 C C . PRO A 1 167 ? 1.118 -4.277 14.058 1.00 79.75 167 PRO A C 1
ATOM 1257 O O . PRO A 1 167 ? 0.536 -5.242 13.578 1.00 79.75 167 PRO A O 1
ATOM 1260 N N . ASN A 1 168 ? 0.478 -3.322 14.734 1.00 88.31 168 ASN A N 1
ATOM 1261 C CA . ASN A 1 168 ? -0.930 -3.420 15.133 1.00 88.31 168 ASN A CA 1
ATOM 1262 C C . ASN A 1 168 ? -1.865 -2.744 14.117 1.00 88.31 168 ASN A C 1
ATOM 1264 O O . ASN A 1 168 ? -2.795 -2.026 14.487 1.00 88.31 168 ASN A O 1
ATOM 1268 N N . CYS A 1 169 ? -1.573 -2.893 12.825 1.00 88.88 169 CYS A N 1
ATOM 1269 C CA . CYS A 1 169 ? -2.514 -2.517 11.777 1.00 88.88 169 CYS A CA 1
ATOM 1270 C C . CYS A 1 169 ? -3.618 -3.572 11.681 1.00 88.88 169 CYS A C 1
ATOM 1272 O O . CYS A 1 169 ? -3.350 -4.770 11.744 1.00 88.88 169 CYS A O 1
ATOM 1274 N N . ASN A 1 170 ? -4.853 -3.115 11.471 1.00 93.50 170 ASN A N 1
ATOM 1275 C CA . ASN A 1 170 ? -5.925 -3.997 11.026 1.00 93.50 170 ASN A CA 1
ATOM 1276 C C . ASN A 1 170 ? -5.532 -4.712 9.726 1.00 93.50 170 ASN A C 1
ATOM 1278 O O . ASN A 1 170 ? -4.676 -4.241 8.973 1.00 93.50 170 ASN A O 1
ATOM 1282 N N . GLU A 1 171 ? -6.162 -5.856 9.490 1.00 93.56 171 GLU A N 1
ATOM 1283 C CA . GLU A 1 171 ? -5.739 -6.796 8.458 1.00 93.56 171 GLU A CA 1
ATOM 1284 C C . GLU A 1 171 ? -5.718 -6.163 7.067 1.00 93.56 171 GLU A C 1
ATOM 1286 O O . GLU A 1 171 ? -6.619 -5.421 6.674 1.00 93.56 171 GLU A O 1
ATOM 1291 N N . THR A 1 172 ? -4.651 -6.466 6.334 1.00 94.56 172 THR A N 1
ATOM 1292 C CA . THR A 1 172 ? -4.424 -6.024 4.961 1.00 94.56 172 THR A CA 1
ATOM 1293 C C . THR A 1 172 ? -4.097 -7.239 4.116 1.00 94.56 172 THR A C 1
ATOM 1295 O O . THR A 1 172 ? -3.346 -8.114 4.553 1.00 94.56 172 THR A O 1
ATOM 1298 N N . TYR A 1 173 ? -4.625 -7.275 2.898 1.00 94.12 173 TYR A N 1
ATOM 1299 C CA . TYR A 1 173 ? -4.395 -8.364 1.960 1.00 94.12 173 TYR A CA 1
ATOM 1300 C C . TYR A 1 173 ? -3.912 -7.829 0.620 1.00 94.12 173 TYR A C 1
ATOM 1302 O O . TYR A 1 173 ? -4.378 -6.796 0.146 1.00 94.12 173 TYR A O 1
ATOM 1310 N N . ILE A 1 174 ? -3.005 -8.560 -0.011 1.00 91.94 174 ILE A N 1
ATOM 1311 C CA . ILE A 1 174 ? -2.526 -8.306 -1.364 1.00 91.94 174 ILE A CA 1
ATOM 1312 C C . ILE A 1 174 ? -2.871 -9.535 -2.199 1.00 91.94 174 ILE A C 1
ATOM 1314 O O . ILE A 1 174 ? -2.346 -10.627 -1.976 1.00 91.94 174 ILE A O 1
ATOM 1318 N N . ASN A 1 175 ? -3.791 -9.353 -3.142 1.00 88.62 175 ASN A N 1
ATOM 1319 C CA . ASN A 1 175 ? -4.344 -10.400 -3.996 1.00 88.62 175 ASN A CA 1
ATOM 1320 C C . ASN A 1 175 ? -4.805 -11.636 -3.194 1.00 88.62 175 ASN A C 1
ATOM 1322 O O . ASN A 1 175 ? -4.427 -12.765 -3.493 1.00 88.62 175 ASN A O 1
ATOM 1326 N N . GLY A 1 176 ? -5.540 -11.397 -2.102 1.00 83.38 176 GLY A N 1
ATOM 1327 C CA . GLY A 1 176 ? -6.041 -12.433 -1.189 1.00 83.38 176 GLY A CA 1
ATOM 1328 C C . GLY A 1 176 ? -5.048 -12.921 -0.126 1.00 83.38 176 GLY A C 1
ATOM 1329 O O . GLY A 1 176 ? -5.465 -13.542 0.847 1.00 83.38 176 GLY A O 1
ATOM 1330 N N . ASN A 1 177 ? -3.756 -12.601 -0.236 1.00 84.44 177 ASN A N 1
ATOM 1331 C CA . ASN A 1 177 ? -2.748 -13.023 0.739 1.00 84.44 177 ASN A CA 1
ATOM 1332 C C . ASN A 1 177 ? -2.568 -11.979 1.837 1.00 84.44 177 ASN A C 1
ATOM 1334 O O . ASN A 1 177 ? -2.367 -10.802 1.545 1.00 84.44 177 ASN A O 1
ATOM 1338 N N . ARG A 1 178 ? -2.600 -12.401 3.104 1.00 89.75 178 ARG A N 1
ATOM 1339 C CA . ARG A 1 178 ? -2.426 -11.490 4.242 1.00 89.75 178 ARG A CA 1
ATOM 1340 C C . ARG A 1 178 ? -1.011 -10.910 4.264 1.00 89.75 178 ARG A C 1
ATOM 1342 O O . ARG A 1 178 ? -0.031 -11.652 4.231 1.00 89.75 178 ARG A O 1
ATOM 1349 N N . LEU A 1 179 ? -0.915 -9.588 4.369 1.00 89.00 179 LEU A N 1
ATOM 1350 C CA . LEU A 1 179 ? 0.341 -8.874 4.561 1.00 89.00 179 LEU A CA 1
ATOM 1351 C C . LEU A 1 179 ? 0.644 -8.761 6.057 1.00 89.00 179 LEU A C 1
ATOM 1353 O O . LEU A 1 179 ? -0.188 -8.299 6.836 1.00 89.00 179 LEU A O 1
ATOM 1357 N N . TYR A 1 180 ? 1.853 -9.152 6.449 1.00 89.56 180 TYR A N 1
ATOM 1358 C CA . TYR A 1 180 ? 2.318 -9.091 7.832 1.00 89.56 180 TYR A CA 1
ATOM 1359 C C . TYR A 1 180 ? 3.304 -7.941 8.035 1.00 89.56 180 TYR A C 1
ATOM 1361 O O . TYR A 1 180 ? 4.072 -7.586 7.140 1.00 89.56 180 TYR A O 1
ATOM 1369 N N . PHE A 1 181 ? 3.320 -7.367 9.237 1.00 86.44 181 PHE A N 1
ATOM 1370 C CA . PHE A 1 181 ? 4.308 -6.350 9.584 1.00 86.44 181 PHE A CA 1
ATOM 1371 C C . PHE A 1 181 ? 5.726 -6.931 9.570 1.00 86.44 181 PHE A C 1
ATOM 1373 O O . PHE A 1 181 ? 5.936 -8.085 9.937 1.00 86.44 181 PHE A O 1
ATOM 1380 N N . GLY A 1 182 ? 6.692 -6.128 9.120 1.00 79.44 182 GLY A N 1
ATOM 1381 C CA . GLY A 1 182 ? 8.073 -6.560 8.890 1.00 79.44 182 GLY A CA 1
ATOM 1382 C C . GLY A 1 182 ? 8.307 -7.230 7.532 1.00 79.44 182 GLY A C 1
ATOM 1383 O O . GLY A 1 182 ? 9.458 -7.396 7.136 1.00 79.44 182 GLY A O 1
ATOM 1384 N N . TYR A 1 183 ? 7.248 -7.551 6.780 1.00 80.62 183 TYR A N 1
ATOM 1385 C CA . TYR A 1 183 ? 7.360 -8.103 5.433 1.00 80.62 183 TYR A CA 1
ATOM 1386 C C . TYR A 1 183 ? 7.206 -7.008 4.379 1.00 80.62 183 TYR A C 1
ATOM 1388 O O . TYR A 1 183 ? 6.311 -6.163 4.452 1.00 80.62 183 TYR A O 1
ATOM 1396 N N . ARG A 1 184 ? 8.081 -7.055 3.373 1.00 82.12 184 ARG A N 1
ATOM 1397 C CA . ARG A 1 184 ? 7.966 -6.270 2.142 1.00 82.12 184 ARG A CA 1
ATOM 1398 C C . ARG A 1 184 ? 7.543 -7.200 1.020 1.00 82.12 184 ARG A C 1
ATOM 1400 O O . ARG A 1 184 ? 8.269 -8.132 0.684 1.00 82.12 184 ARG A O 1
ATOM 1407 N N . MET A 1 185 ? 6.370 -6.948 0.462 1.00 84.69 185 MET A N 1
ATOM 1408 C CA . MET A 1 185 ? 5.789 -7.747 -0.605 1.00 84.69 185 MET A CA 1
ATOM 1409 C C . MET A 1 185 ? 5.932 -7.006 -1.934 1.00 84.69 185 MET A C 1
ATOM 1411 O O . MET A 1 185 ? 5.395 -5.905 -2.058 1.00 84.69 185 MET A O 1
ATOM 1415 N N . PRO A 1 186 ? 6.630 -7.572 -2.931 1.00 88.38 186 PRO A N 1
ATOM 1416 C CA . PRO A 1 186 ? 6.575 -7.059 -4.292 1.00 88.38 186 PRO A CA 1
ATOM 1417 C C . PRO A 1 186 ? 5.133 -7.071 -4.796 1.00 88.38 186 PRO A C 1
ATOM 1419 O O . PRO A 1 186 ? 4.420 -8.059 -4.613 1.00 88.38 186 PRO A O 1
ATOM 1422 N N . ILE A 1 187 ? 4.714 -5.979 -5.423 1.00 89.56 187 ILE A N 1
ATOM 1423 C CA . ILE A 1 187 ? 3.404 -5.872 -6.064 1.00 89.56 187 ILE A CA 1
ATOM 1424 C C . ILE A 1 187 ? 3.586 -5.497 -7.529 1.00 89.56 187 ILE A C 1
ATOM 1426 O O . ILE A 1 187 ? 4.530 -4.797 -7.890 1.00 89.56 187 ILE A O 1
ATOM 1430 N N . ILE A 1 188 ? 2.681 -5.974 -8.375 1.00 88.12 188 ILE A N 1
ATOM 1431 C CA . ILE A 1 188 ? 2.650 -5.649 -9.801 1.00 88.12 188 ILE A CA 1
ATOM 1432 C C . ILE A 1 188 ? 1.331 -4.951 -10.146 1.00 88.12 188 ILE A C 1
ATOM 1434 O O . ILE A 1 188 ? 0.345 -5.108 -9.413 1.00 88.12 188 ILE A O 1
ATOM 1438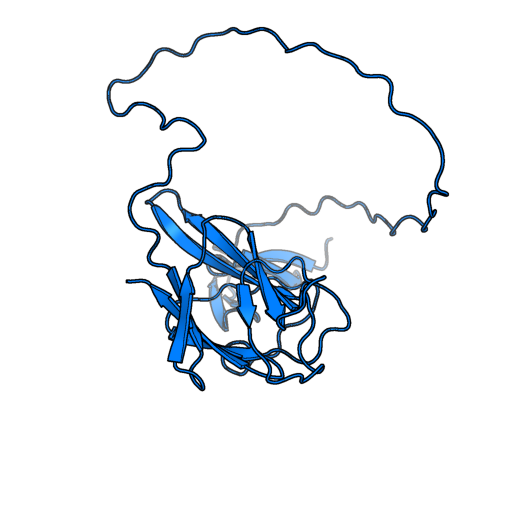 N N . PRO A 1 189 ? 1.289 -4.174 -11.241 1.00 90.81 189 PRO A N 1
ATOM 1439 C CA . PRO A 1 189 ? 0.050 -3.565 -11.703 1.00 90.81 189 PRO A CA 1
ATOM 1440 C C . PRO A 1 189 ? -1.063 -4.607 -11.887 1.00 90.81 189 PRO A C 1
ATOM 1442 O O . PRO A 1 189 ? -0.815 -5.733 -12.314 1.00 90.81 189 PRO A O 1
ATOM 1445 N N . GLY A 1 190 ? -2.290 -4.235 -11.529 1.00 84.75 190 GLY A N 1
ATOM 1446 C CA . GLY A 1 190 ? -3.465 -5.108 -11.547 1.00 84.75 190 GLY A CA 1
ATOM 1447 C C . GLY A 1 190 ? -3.709 -5.891 -10.253 1.00 84.75 190 GLY A C 1
ATOM 1448 O O . GLY A 1 190 ? -4.818 -6.381 -10.055 1.00 84.75 190 GLY A O 1
ATOM 1449 N N . MET A 1 191 ? -2.740 -5.979 -9.333 1.00 87.19 191 MET A N 1
ATOM 1450 C CA . MET A 1 191 ? -2.976 -6.621 -8.034 1.00 87.19 191 MET A CA 1
ATOM 1451 C C . MET A 1 191 ? -3.917 -5.790 -7.157 1.00 87.19 191 MET A C 1
ATOM 1453 O O . MET A 1 191 ? -3.741 -4.579 -7.001 1.00 87.19 191 MET A O 1
ATOM 1457 N N . GLN A 1 192 ? -4.877 -6.467 -6.525 1.00 91.62 192 GLN A N 1
ATOM 1458 C CA . GLN A 1 192 ? -5.775 -5.857 -5.550 1.00 91.62 192 GLN A CA 1
ATOM 1459 C C . GLN A 1 192 ? -5.105 -5.754 -4.176 1.00 91.62 192 GLN A C 1
ATOM 1461 O O . GLN A 1 192 ? -4.589 -6.736 -3.643 1.00 91.62 192 GLN A O 1
ATOM 1466 N N . ILE A 1 193 ? -5.172 -4.576 -3.571 1.00 98.00 193 ILE A N 1
ATOM 1467 C CA . ILE A 1 193 ? -4.747 -4.287 -2.205 1.00 98.00 193 ILE A CA 1
ATOM 1468 C C . ILE A 1 193 ? -6.012 -4.024 -1.388 1.00 98.00 193 ILE A C 1
ATOM 1470 O O . ILE A 1 193 ? -6.681 -3.003 -1.557 1.00 98.00 193 ILE A O 1
ATOM 1474 N N . SER A 1 194 ? -6.354 -4.958 -0.508 1.00 97.56 194 SER A N 1
ATOM 1475 C CA . SER A 1 194 ? -7.513 -4.862 0.378 1.00 97.56 194 SER A CA 1
ATOM 1476 C C . SER A 1 194 ? -7.085 -4.305 1.728 1.00 97.56 194 SER A C 1
ATOM 1478 O O . SER A 1 194 ? -6.298 -4.924 2.443 1.00 97.56 194 SER A O 1
ATOM 1480 N N . LEU A 1 195 ? -7.618 -3.137 2.062 1.00 97.00 195 LEU A N 1
ATOM 1481 C CA . LEU A 1 195 ? -7.441 -2.422 3.320 1.00 97.00 195 LEU A CA 1
ATOM 1482 C C . LEU A 1 195 ? -8.769 -2.450 4.098 1.00 97.00 195 LEU A C 1
ATOM 1484 O O . LEU A 1 195 ? -9.821 -2.664 3.492 1.00 97.00 195 LEU A O 1
ATOM 1488 N N . PRO A 1 196 ? -8.778 -2.162 5.412 1.00 95.62 196 PRO A N 1
ATOM 1489 C CA . PRO A 1 196 ? -9.990 -2.277 6.228 1.00 95.62 196 PRO A CA 1
ATOM 1490 C C . PRO A 1 196 ? -11.196 -1.481 5.709 1.00 95.62 196 PRO A C 1
ATOM 1492 O O . PRO A 1 196 ? -12.331 -1.935 5.820 1.00 95.62 196 PRO A O 1
ATOM 1495 N N . ASP A 1 197 ? -10.947 -0.302 5.133 1.00 93.88 197 ASP A N 1
ATOM 1496 C CA . ASP A 1 197 ? -11.988 0.599 4.628 1.00 93.88 197 ASP A CA 1
ATOM 1497 C C . ASP A 1 197 ? -11.855 0.883 3.120 1.00 93.88 197 ASP A C 1
ATOM 1499 O O . ASP A 1 197 ? -12.640 1.659 2.578 1.00 93.88 197 ASP A O 1
ATOM 1503 N N . ALA A 1 198 ? -10.906 0.264 2.409 1.00 95.19 198 ALA A N 1
ATOM 1504 C CA . ALA A 1 198 ? -10.628 0.570 1.003 1.00 95.19 198 ALA A CA 1
ATOM 1505 C C . ALA A 1 198 ? -10.179 -0.661 0.204 1.00 95.19 198 ALA A C 1
ATOM 1507 O O . ALA A 1 198 ? -9.516 -1.545 0.732 1.00 95.19 198 ALA A O 1
ATOM 1508 N N . SER A 1 199 ? -10.508 -0.689 -1.088 1.00 97.19 199 SER A N 1
ATOM 1509 C CA . SER A 1 199 ? -9.989 -1.676 -2.039 1.00 97.19 199 SER A CA 1
ATOM 1510 C C . SER A 1 199 ? -9.287 -0.930 -3.156 1.00 97.19 199 SER A C 1
ATOM 1512 O O . SER A 1 199 ? -9.926 -0.144 -3.857 1.00 97.19 199 SER A O 1
ATOM 1514 N N . LEU A 1 200 ? -7.980 -1.125 -3.283 1.00 97.88 200 LEU A N 1
ATOM 1515 C CA . LEU A 1 200 ? -7.136 -0.393 -4.219 1.00 97.88 200 LEU A CA 1
ATOM 1516 C C . LEU A 1 200 ? -6.572 -1.337 -5.278 1.00 97.88 200 LEU A C 1
ATOM 1518 O O . LEU A 1 200 ? -6.290 -2.494 -4.987 1.00 97.88 200 LEU A O 1
ATOM 1522 N N . ILE A 1 201 ? -6.347 -0.833 -6.485 1.00 96.75 201 ILE A N 1
ATOM 1523 C CA . ILE A 1 201 ? -5.550 -1.506 -7.514 1.00 96.75 201 ILE A CA 1
ATOM 1524 C C . ILE A 1 201 ? -4.392 -0.596 -7.899 1.00 96.75 201 ILE A C 1
ATOM 1526 O O . ILE A 1 201 ? -4.593 0.595 -8.136 1.00 96.75 201 ILE A O 1
ATOM 1530 N N . LEU A 1 202 ? -3.189 -1.165 -7.985 1.00 94.06 202 LEU A N 1
ATOM 1531 C CA . LEU A 1 202 ? -2.050 -0.489 -8.597 1.00 94.06 202 LEU A CA 1
ATOM 1532 C C . LEU A 1 202 ? -2.222 -0.482 -10.119 1.00 94.06 202 LEU A C 1
ATOM 1534 O O . LEU A 1 202 ? -2.346 -1.542 -10.728 1.00 94.06 202 LEU A O 1
ATOM 1538 N N . ILE A 1 203 ? -2.186 0.694 -10.733 1.00 90.31 203 ILE A N 1
ATOM 1539 C CA . ILE A 1 203 ? -2.186 0.860 -12.189 1.00 90.31 203 ILE A CA 1
ATOM 1540 C C . ILE A 1 203 ? -0.987 1.709 -12.613 1.00 90.31 203 ILE A C 1
ATOM 1542 O O . ILE A 1 203 ? -0.506 2.544 -11.846 1.00 90.31 203 ILE A O 1
ATOM 1546 N N . VAL A 1 204 ? -0.499 1.473 -13.828 1.00 86.75 204 VAL A N 1
ATOM 1547 C CA . VAL A 1 204 ? 0.593 2.218 -14.466 1.00 86.75 204 VAL A CA 1
ATOM 1548 C C . VAL A 1 204 ? 0.127 2.529 -15.888 1.00 86.75 204 VAL A C 1
ATOM 1550 O O . VAL A 1 204 ? -0.313 1.600 -16.566 1.00 86.75 204 VAL A O 1
ATOM 1553 N N . ASN A 1 205 ? 0.167 3.801 -16.306 1.00 67.38 205 ASN A N 1
ATOM 1554 C CA . ASN A 1 205 ? -0.167 4.203 -17.686 1.00 67.38 205 ASN A CA 1
ATOM 1555 C C . ASN A 1 205 ? 1.059 4.284 -18.592 1.00 67.38 205 ASN A C 1
ATOM 1557 O O . ASN A 1 205 ? 2.128 4.705 -18.094 1.00 67.38 205 ASN A O 1
#

Foldseek 3Di:
DPQWFWWADPPPRDTDTHGDDPPLQQDWDQDPVPRDIDRPVPTDGDPPPDDDDDDDDDDDDDDDDDDDDDDDDDDDDDDDDDDDDDDDDPPPDPDPDFQKWKQFPPPRDIGGDDAAKAFDWDDDPPQPGPHHDDLVPDPLTHSGFKIWHWHADPVRDIWIKMATPDQPHHWKDKQNHTHGHPDIHTDDFPIWIDHPRTIIGIHGD

Sequence (205 aa):
MNEFIQKKCPTCGAILTIRNQAGIQNTTVTCPVCHNTYPFIQMKDVAVSGRVQTPPPHKTPDFNGAYPGYSSAPPASSAVPPRQGIPPRPYGQPSQGNNAMLLNQRTQERYPLLIGSNIIGRYSASSSANVKINTGGSLKMSREHLLIDVNTDAYGGLQFTASLCKPNCNETYINGNRLYFGYRMPIIPGMQISLPDASLILIVN